Protein AF-A0A954IRG8-F1 (afdb_monomer)

Structure (mmCIF, N/CA/C/O backbone):
data_AF-A0A954IRG8-F1
#
_entry.id   AF-A0A954IRG8-F1
#
loop_
_atom_site.group_PDB
_atom_site.id
_atom_site.type_symbol
_atom_site.label_atom_id
_atom_site.label_alt_id
_atom_site.label_comp_id
_atom_site.label_asym_id
_atom_site.label_entity_id
_atom_site.label_seq_id
_atom_site.pdbx_PDB_ins_code
_atom_site.Cartn_x
_atom_site.Cartn_y
_atom_site.Cartn_z
_atom_site.occupancy
_atom_site.B_iso_or_equiv
_atom_site.auth_seq_id
_atom_site.auth_comp_id
_atom_site.auth_asym_id
_atom_site.auth_atom_id
_atom_site.pdbx_PDB_model_num
ATOM 1 N N . MET A 1 1 ? -1.506 10.015 5.553 1.00 70.19 1 MET A N 1
ATOM 2 C CA . MET A 1 1 ? -0.050 9.981 5.775 1.00 70.19 1 MET A CA 1
ATOM 3 C C . MET A 1 1 ? 0.440 8.545 5.658 1.00 70.19 1 MET A C 1
ATOM 5 O O . MET A 1 1 ? 0.399 7.810 6.640 1.00 70.19 1 MET A O 1
ATOM 9 N N . ALA A 1 2 ? 0.964 8.155 4.494 1.00 74.31 2 ALA A N 1
ATOM 10 C CA . ALA A 1 2 ? 1.620 6.862 4.354 1.00 74.31 2 ALA A CA 1
ATOM 11 C C . ALA A 1 2 ? 2.938 6.993 3.581 1.00 74.31 2 ALA A C 1
ATOM 13 O O . ALA A 1 2 ? 3.019 7.549 2.498 1.00 74.31 2 ALA A O 1
ATOM 14 N N . LEU A 1 3 ? 3.999 6.535 4.219 1.00 82.94 3 LEU A N 1
ATOM 15 C CA . LEU A 1 3 ? 5.295 6.096 3.720 1.00 82.94 3 LEU A CA 1
ATOM 16 C C . LEU A 1 3 ? 5.882 5.491 4.987 1.00 82.94 3 LEU A C 1
ATOM 18 O O . LEU A 1 3 ? 6.285 6.216 5.891 1.00 82.94 3 LEU A O 1
ATOM 22 N N . ILE A 1 4 ? 5.831 4.174 5.108 1.00 84.00 4 ILE A N 1
ATOM 23 C CA . ILE A 1 4 ? 6.190 3.523 6.371 1.00 84.00 4 ILE A CA 1
ATOM 24 C C . ILE A 1 4 ? 7.669 3.151 6.406 1.00 84.00 4 ILE A C 1
ATOM 26 O O . ILE A 1 4 ? 8.241 2.974 7.476 1.00 84.00 4 ILE A O 1
ATOM 30 N N . TRP A 1 5 ? 8.303 3.045 5.237 1.00 95.00 5 TRP A N 1
ATOM 31 C CA . TRP A 1 5 ? 9.679 2.593 5.128 1.00 95.00 5 TRP A CA 1
ATOM 32 C C . TRP A 1 5 ? 10.384 3.174 3.901 1.00 95.00 5 TRP A C 1
ATOM 34 O O . TRP A 1 5 ? 9.792 3.283 2.822 1.00 95.00 5 TRP A O 1
ATOM 44 N N . ALA A 1 6 ? 11.665 3.505 4.070 1.00 87.62 6 ALA A N 1
ATOM 45 C CA . ALA A 1 6 ? 12.550 4.006 3.028 1.00 87.62 6 ALA A CA 1
ATOM 46 C C . ALA A 1 6 ? 13.964 3.420 3.184 1.00 87.62 6 ALA A C 1
ATOM 48 O O . ALA A 1 6 ? 14.568 3.488 4.256 1.00 87.62 6 ALA A O 1
ATOM 49 N N . GLU A 1 7 ? 14.522 2.887 2.099 1.00 89.06 7 GLU A N 1
ATOM 50 C CA . GLU A 1 7 ? 15.910 2.434 2.033 1.00 89.06 7 GLU A CA 1
ATOM 51 C C . GLU A 1 7 ? 16.860 3.602 2.328 1.00 89.06 7 GLU A C 1
ATOM 53 O O . GLU A 1 7 ? 16.590 4.745 1.965 1.00 89.06 7 GLU A O 1
ATOM 58 N N . SER A 1 8 ? 17.987 3.323 2.992 1.00 88.00 8 SER A N 1
ATOM 59 C CA . SER A 1 8 ? 18.991 4.309 3.441 1.00 88.00 8 SER A CA 1
ATOM 60 C C . SER A 1 8 ? 18.550 5.251 4.574 1.00 88.00 8 SER A C 1
ATOM 62 O O . SER A 1 8 ? 19.382 6.006 5.094 1.00 88.00 8 SER A O 1
ATOM 64 N N . PHE A 1 9 ? 17.296 5.151 5.023 1.00 90.31 9 PHE A N 1
ATOM 65 C CA . PHE A 1 9 ? 16.739 5.835 6.192 1.00 90.31 9 PHE A CA 1
ATOM 66 C C . PHE A 1 9 ? 16.640 4.839 7.354 1.00 90.31 9 PHE A C 1
ATOM 68 O O . PHE A 1 9 ? 15.606 4.222 7.587 1.00 90.31 9 PHE A O 1
ATOM 75 N N . LYS A 1 10 ? 17.767 4.643 8.048 1.00 85.62 10 LYS A N 1
ATOM 76 C CA . LYS A 1 10 ? 17.915 3.747 9.208 1.00 85.62 10 LYS A CA 1
ATOM 77 C C . LYS A 1 10 ? 18.251 4.544 10.465 1.00 85.62 10 LYS A C 1
ATOM 79 O O . LYS A 1 10 ? 18.582 5.727 10.367 1.00 85.62 10 LYS A O 1
ATOM 84 N N . ASP A 1 11 ? 18.201 3.875 11.613 1.00 85.75 11 ASP A N 1
ATOM 85 C CA . ASP A 1 11 ? 18.541 4.441 12.920 1.00 85.75 11 ASP A CA 1
ATOM 86 C C . ASP A 1 11 ? 17.721 5.711 13.219 1.00 85.75 11 ASP A C 1
ATOM 88 O O . ASP A 1 11 ? 16.495 5.690 13.141 1.00 85.75 11 ASP A O 1
ATOM 92 N N . ASP A 1 12 ? 18.382 6.834 13.504 1.00 82.38 12 ASP A N 1
ATOM 93 C CA . ASP A 1 12 ? 17.766 8.136 13.787 1.00 82.38 12 ASP A CA 1
ATOM 94 C C . ASP A 1 12 ? 17.043 8.765 12.586 1.00 82.38 12 ASP A C 1
ATOM 96 O O . ASP A 1 12 ? 16.342 9.764 12.733 1.00 82.38 12 ASP A O 1
ATOM 100 N N . ARG A 1 13 ? 17.212 8.195 11.389 1.00 87.25 13 ARG A N 1
ATOM 101 C CA . ARG A 1 13 ? 16.525 8.619 10.165 1.00 87.25 13 ARG A CA 1
ATOM 102 C C . ARG A 1 13 ? 15.393 7.680 9.769 1.00 87.25 13 ARG A C 1
ATOM 104 O O . ARG A 1 13 ? 14.739 7.957 8.768 1.00 87.25 13 ARG A O 1
ATOM 111 N N . ALA A 1 14 ? 15.174 6.584 10.498 1.00 92.06 14 ALA A N 1
ATOM 112 C CA . ALA A 1 14 ? 14.094 5.653 10.201 1.00 92.06 14 ALA A CA 1
ATOM 113 C C . ALA A 1 14 ? 12.737 6.364 10.244 1.00 92.06 14 ALA A C 1
ATOM 115 O O . ALA A 1 14 ? 12.439 7.096 11.182 1.00 92.06 14 ALA A O 1
ATOM 116 N N . ILE A 1 15 ? 11.906 6.155 9.221 1.00 94.31 15 ILE A N 1
ATOM 117 C CA . ILE A 1 15 ? 10.638 6.886 9.076 1.00 94.31 15 ILE A CA 1
ATOM 118 C C . ILE A 1 15 ? 9.536 6.282 9.961 1.00 94.31 15 ILE A C 1
ATOM 120 O O . ILE A 1 15 ? 8.737 7.027 10.532 1.00 94.31 15 ILE A O 1
ATOM 124 N N . ALA A 1 16 ? 9.513 4.955 10.139 1.00 93.69 16 ALA A N 1
ATOM 125 C CA . ALA A 1 16 ? 8.460 4.271 10.895 1.00 93.69 16 ALA A CA 1
ATOM 126 C C . ALA A 1 16 ? 8.310 4.753 12.354 1.00 93.69 16 ALA A C 1
ATOM 128 O O . ALA A 1 16 ? 7.173 4.972 12.773 1.00 93.69 16 ALA A O 1
ATOM 129 N N . PRO A 1 17 ? 9.388 4.996 13.133 1.00 94.12 17 PRO A N 1
ATOM 130 C CA . PRO A 1 17 ? 9.260 5.566 14.476 1.00 94.12 17 PRO A CA 1
ATOM 131 C C . PRO A 1 17 ? 8.586 6.945 14.509 1.00 94.12 17 PRO A C 1
ATOM 133 O O . PRO A 1 17 ? 7.786 7.223 15.401 1.00 94.12 17 PRO A O 1
ATOM 136 N N . HIS A 1 18 ? 8.875 7.812 13.533 1.00 94.62 18 HIS A N 1
ATOM 137 C CA . HIS A 1 18 ? 8.250 9.137 13.452 1.00 94.62 18 HIS A CA 1
ATOM 138 C C . HIS A 1 18 ? 6.783 9.032 13.045 1.00 94.62 18 HIS A C 1
ATOM 140 O O . HIS A 1 18 ? 5.934 9.714 13.613 1.00 94.62 18 HIS A O 1
ATOM 146 N N . TRP A 1 19 ? 6.476 8.130 12.113 1.00 94.19 19 TRP A N 1
ATOM 147 C CA . TRP A 1 19 ? 5.103 7.812 11.743 1.00 94.19 19 TRP A CA 1
ATOM 148 C C . TRP A 1 19 ? 4.290 7.313 12.951 1.00 94.19 19 TRP A C 1
ATOM 150 O O . TRP A 1 19 ? 3.201 7.821 13.213 1.00 94.19 19 TRP A O 1
ATOM 160 N N . LEU A 1 20 ? 4.852 6.399 13.751 1.00 92.81 20 LEU A N 1
ATOM 161 C CA . LEU A 1 20 ? 4.234 5.914 14.990 1.00 92.81 20 LEU A CA 1
ATOM 162 C C . LEU A 1 20 ? 3.934 7.047 15.969 1.00 92.81 20 LEU A C 1
ATOM 164 O O . LEU A 1 20 ? 2.810 7.156 16.459 1.00 92.81 20 LEU A O 1
ATOM 168 N N . ARG A 1 21 ? 4.905 7.938 16.196 1.00 94.19 21 ARG A N 1
ATOM 169 C CA . ARG A 1 21 ? 4.720 9.112 17.058 1.00 94.19 21 ARG A CA 1
ATOM 170 C C . ARG A 1 21 ? 3.557 9.984 16.579 1.00 94.19 21 ARG A C 1
ATOM 172 O O . ARG A 1 21 ? 2.791 10.481 17.405 1.00 94.19 21 ARG A O 1
ATOM 179 N N . VAL A 1 22 ? 3.391 10.164 15.267 1.00 94.69 22 VAL A N 1
ATOM 180 C CA . VAL A 1 22 ? 2.260 10.919 14.701 1.00 94.69 22 VAL A CA 1
ATOM 181 C C . VAL A 1 22 ? 0.926 10.257 15.035 1.00 94.69 22 VAL A C 1
ATOM 183 O O . VAL A 1 22 ? -0.012 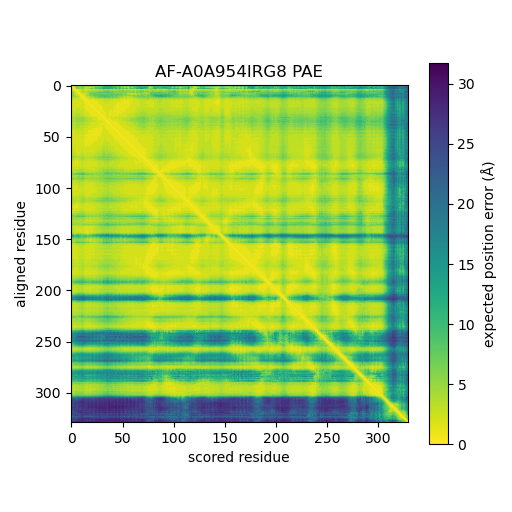10.943 15.446 1.00 94.69 22 VAL A O 1
ATOM 186 N N . VAL A 1 23 ? 0.835 8.933 14.907 1.00 91.94 23 VAL A N 1
ATOM 187 C CA . VAL A 1 23 ? -0.394 8.193 15.225 1.00 91.94 23 VAL A CA 1
ATOM 188 C C . VAL A 1 23 ? -0.716 8.250 16.721 1.00 91.94 23 VAL A C 1
ATOM 190 O O . VAL A 1 23 ? -1.856 8.520 17.103 1.00 91.94 23 VAL A O 1
ATOM 193 N N . GLU A 1 24 ? 0.278 8.045 17.582 1.00 92.81 24 GLU A N 1
ATOM 194 C CA . GLU A 1 24 ? 0.104 8.060 19.039 1.00 92.81 24 GLU A CA 1
ATOM 195 C C . GLU A 1 24 ? -0.334 9.436 19.559 1.00 92.81 24 GLU A C 1
ATOM 197 O O . GLU A 1 24 ? -1.281 9.541 20.346 1.00 92.81 24 GLU A O 1
ATOM 202 N N . THR A 1 25 ? 0.318 10.502 19.088 1.00 95.19 25 THR A N 1
ATOM 203 C CA . THR A 1 25 ? -0.024 11.886 19.457 1.00 95.19 25 THR A CA 1
ATOM 204 C C . THR A 1 25 ? -1.419 12.271 18.970 1.00 95.19 25 THR A C 1
ATOM 206 O O . THR A 1 25 ? -2.186 12.850 19.741 1.00 95.19 25 THR A O 1
ATOM 209 N N . LYS A 1 26 ? -1.812 11.854 17.756 1.00 94.81 26 LYS A N 1
ATOM 210 C CA . LYS A 1 26 ? -3.181 12.034 17.248 1.00 94.81 26 LYS A CA 1
ATOM 211 C C . LYS A 1 26 ? -4.210 11.361 18.151 1.00 94.81 26 LYS A C 1
ATOM 213 O O . LYS A 1 26 ? -5.168 11.998 18.585 1.00 94.81 26 LYS A O 1
ATOM 218 N N . LYS A 1 27 ? -3.988 10.085 18.484 1.00 92.94 27 LYS A N 1
ATOM 219 C CA . LYS A 1 27 ? -4.881 9.312 19.359 1.00 92.94 27 LYS A CA 1
ATOM 220 C C . LYS A 1 27 ? -5.051 9.990 20.719 1.00 92.94 27 LYS A C 1
ATOM 222 O O . LYS A 1 27 ? -6.164 10.071 21.232 1.00 92.94 27 LYS A O 1
ATOM 227 N N . ARG A 1 28 ? -3.963 10.520 21.284 1.00 95.19 28 ARG A N 1
ATOM 228 C CA . ARG A 1 28 ? -3.984 11.280 22.540 1.00 95.19 28 ARG A CA 1
ATOM 229 C C . ARG A 1 28 ? -4.750 12.602 22.405 1.00 95.19 28 ARG A C 1
ATOM 231 O O . ARG A 1 28 ? -5.510 12.946 23.304 1.00 95.19 28 ARG A O 1
ATOM 238 N N . ALA A 1 29 ? -4.599 13.327 21.296 1.00 95.62 29 ALA A N 1
ATOM 239 C CA . ALA A 1 29 ? -5.340 14.566 21.043 1.00 95.62 29 ALA A CA 1
ATOM 240 C C . ALA A 1 29 ? -6.861 14.329 20.922 1.00 95.62 29 ALA A C 1
ATOM 242 O O . ALA A 1 29 ? -7.669 15.156 21.358 1.00 95.62 29 ALA A O 1
ATOM 243 N N . GLU A 1 30 ? -7.260 13.176 20.381 1.00 95.38 30 GLU A N 1
ATOM 244 C CA . GLU A 1 30 ? -8.660 12.775 20.195 1.00 95.38 30 GLU A CA 1
ATOM 245 C C . GLU A 1 30 ? -9.300 12.131 21.446 1.00 95.38 30 GLU A C 1
ATOM 247 O O . GLU A 1 30 ? -10.531 12.032 21.531 1.00 95.38 30 GLU A O 1
ATOM 252 N N . ASP A 1 31 ? -8.502 11.745 22.448 1.00 95.88 31 ASP A N 1
ATOM 253 C CA . ASP A 1 31 ? -8.968 11.067 23.660 1.00 95.88 31 ASP A CA 1
ATOM 254 C C . ASP A 1 31 ? -9.810 11.987 24.560 1.00 95.88 31 ASP A C 1
ATOM 256 O O . ASP A 1 31 ? -9.317 12.830 25.313 1.00 95.88 31 ASP A O 1
ATOM 260 N N . ARG A 1 32 ? -11.130 11.782 24.523 1.00 95.94 32 ARG A N 1
ATOM 261 C CA . ARG A 1 32 ? -12.114 12.550 25.303 1.00 95.94 32 ARG A CA 1
ATOM 262 C C . ARG A 1 32 ? -12.061 12.290 26.810 1.00 95.94 32 ARG A C 1
ATOM 264 O O . ARG A 1 32 ? -12.749 13.000 27.543 1.00 95.94 32 ARG A O 1
ATOM 271 N N . SER A 1 33 ? -11.308 11.290 27.269 1.00 97.19 33 SER A N 1
ATOM 272 C CA . SER A 1 33 ? -11.092 11.044 28.697 1.00 97.19 33 SER A CA 1
ATOM 273 C C . SER A 1 33 ? -10.097 12.031 29.321 1.00 97.19 33 SER A C 1
ATOM 275 O O . SER A 1 33 ? -10.154 12.267 30.529 1.00 97.19 33 SER A O 1
ATOM 277 N N . LEU A 1 34 ? -9.248 12.662 28.503 1.00 96.00 34 LEU A N 1
ATOM 278 C CA . LEU A 1 34 ? -8.285 13.673 28.929 1.00 96.00 34 LEU A CA 1
ATOM 279 C C . LEU A 1 34 ? -8.936 15.046 29.141 1.00 96.00 34 LEU A C 1
ATOM 281 O O . LEU A 1 34 ? -9.938 15.415 28.513 1.00 96.00 34 LEU A O 1
ATOM 285 N N . SER A 1 35 ? -8.327 15.859 30.006 1.00 97.44 35 SER A N 1
ATOM 286 C CA . SER A 1 35 ? -8.752 17.245 30.194 1.00 97.44 35 SER A CA 1
ATOM 287 C C . SER A 1 35 ? -8.570 18.070 28.913 1.00 97.44 35 SER A C 1
ATOM 289 O O . SER A 1 35 ? -7.823 17.724 27.999 1.00 97.44 35 SER A O 1
ATOM 291 N N . HIS A 1 36 ? -9.249 19.217 28.830 1.00 95.94 36 HIS A N 1
ATOM 292 C CA . HIS A 1 36 ? -9.073 20.130 27.697 1.00 95.94 36 HIS A CA 1
ATOM 293 C C . HIS A 1 36 ? -7.621 20.628 27.567 1.00 95.94 36 HIS A C 1
ATOM 295 O O . HIS A 1 36 ? -7.144 20.821 26.453 1.00 95.94 36 HIS A O 1
ATOM 301 N N . ALA A 1 37 ? -6.922 20.842 28.686 1.00 96.81 37 ALA A N 1
ATOM 302 C CA . ALA A 1 37 ? -5.529 21.283 28.667 1.00 96.81 37 ALA A CA 1
ATOM 303 C C . ALA A 1 37 ? -4.602 20.190 28.110 1.00 96.81 37 ALA A C 1
ATOM 305 O O . ALA A 1 37 ? -3.786 20.471 27.240 1.00 96.81 37 ALA A O 1
ATOM 306 N N . GLU A 1 38 ? -4.783 18.941 28.546 1.00 96.62 38 GLU A N 1
ATOM 307 C CA . GLU A 1 38 ? -3.993 17.799 28.065 1.00 96.62 38 GLU A CA 1
ATOM 308 C C . GLU A 1 38 ? -4.232 17.510 26.580 1.00 96.62 38 GLU A C 1
ATOM 310 O O . GLU A 1 38 ? -3.277 17.238 25.858 1.00 96.62 38 GLU A O 1
ATOM 315 N N . ARG A 1 39 ? -5.480 17.621 26.102 1.00 95.75 39 ARG A N 1
ATOM 316 C CA . ARG A 1 39 ? -5.781 17.505 24.665 1.00 95.75 39 ARG A CA 1
ATOM 317 C C . ARG A 1 39 ? -5.169 18.636 23.845 1.00 95.75 39 ARG A C 1
ATOM 319 O O . ARG A 1 39 ? -4.701 18.384 22.744 1.00 95.75 39 ARG A O 1
ATOM 326 N N . GLY A 1 40 ? -5.158 19.859 24.381 1.00 95.75 40 GLY A N 1
ATOM 327 C CA . GLY A 1 40 ? -4.491 20.998 23.744 1.00 95.75 40 GLY A CA 1
ATOM 328 C C . GLY A 1 40 ? -2.992 20.755 23.574 1.00 95.75 40 GLY A C 1
ATOM 329 O O . GLY A 1 40 ? -2.475 20.906 22.477 1.00 95.75 40 GLY A O 1
ATOM 330 N N . GLN A 1 41 ? -2.322 20.277 24.626 1.00 96.69 41 GLN A N 1
ATOM 331 C CA . GLN A 1 41 ? -0.908 19.906 24.554 1.00 96.69 41 GLN A CA 1
ATOM 332 C C . GLN A 1 41 ? -0.660 18.754 23.566 1.00 96.69 41 GLN A C 1
ATOM 334 O O . GLN A 1 41 ? 0.282 18.805 22.786 1.00 96.69 41 GLN A O 1
ATOM 339 N N . ALA A 1 42 ? -1.502 17.718 23.575 1.00 96.06 42 ALA A N 1
ATOM 340 C CA . ALA A 1 42 ? -1.365 16.597 22.647 1.00 96.06 42 ALA A CA 1
ATOM 341 C C . ALA A 1 42 ? -1.567 17.012 21.178 1.00 96.06 42 ALA A C 1
ATOM 343 O O . ALA A 1 42 ? -0.960 16.416 20.294 1.00 96.06 42 ALA A O 1
ATOM 344 N N . LEU A 1 43 ? -2.393 18.032 20.915 1.00 97.31 43 LEU A N 1
ATOM 345 C CA . LEU A 1 43 ? -2.558 18.602 19.579 1.00 97.31 43 LEU A CA 1
ATOM 346 C C . LEU A 1 43 ? -1.285 19.322 19.113 1.00 97.31 43 LEU A C 1
ATOM 348 O O . LEU A 1 43 ? -0.850 19.086 17.993 1.00 97.31 43 LEU A O 1
ATOM 352 N N . GLU A 1 44 ? -0.659 20.129 19.975 1.00 97.56 44 GLU A N 1
ATOM 353 C CA . GLU A 1 44 ? 0.640 20.760 19.679 1.00 97.56 44 GLU A CA 1
ATOM 354 C C . GLU A 1 44 ? 1.723 19.694 19.419 1.00 97.56 44 GLU A C 1
ATOM 356 O O . GLU A 1 44 ? 2.426 19.747 18.413 1.00 97.56 44 GLU A O 1
ATOM 361 N N . GLU A 1 45 ? 1.799 18.659 20.267 1.00 97.62 45 GLU A N 1
ATOM 362 C CA . GLU A 1 45 ? 2.720 17.526 20.082 1.00 97.62 45 GLU A CA 1
ATOM 363 C C . GLU A 1 45 ? 2.473 16.773 18.761 1.00 97.62 45 GLU A C 1
ATOM 365 O O . GLU A 1 45 ? 3.423 16.273 18.151 1.00 97.62 45 GLU A O 1
ATOM 370 N N . HIS A 1 46 ? 1.212 16.668 18.331 1.00 97.25 46 HIS A N 1
ATOM 371 C CA . HIS A 1 46 ? 0.830 16.045 17.066 1.00 97.25 46 HIS A CA 1
ATOM 372 C C . HIS A 1 46 ? 1.263 16.884 15.862 1.00 97.25 46 HIS A C 1
ATOM 374 O O . HIS A 1 46 ? 1.840 16.336 14.926 1.00 97.25 46 HIS A O 1
ATOM 380 N N . GLU A 1 47 ? 1.039 18.199 15.893 1.00 97.56 47 GLU A N 1
ATOM 381 C CA . GLU A 1 47 ? 1.485 19.116 14.836 1.00 97.56 47 GLU A CA 1
ATOM 382 C C . GLU A 1 47 ? 3.013 19.075 14.667 1.00 97.56 47 GLU A C 1
ATOM 384 O O . GLU A 1 47 ? 3.506 18.952 13.542 1.00 97.56 47 GLU A O 1
ATOM 389 N N . ASP A 1 48 ? 3.758 19.075 15.776 1.00 97.94 48 ASP A N 1
ATOM 390 C CA . ASP A 1 48 ? 5.217 18.923 15.766 1.00 97.94 48 ASP A CA 1
ATOM 391 C C . ASP A 1 48 ? 5.645 17.569 15.178 1.00 97.94 48 ASP A C 1
ATOM 393 O O . ASP A 1 48 ? 6.538 17.503 14.328 1.00 97.94 48 ASP A O 1
ATOM 397 N N . ALA A 1 49 ? 4.992 16.475 15.589 1.00 96.88 49 ALA A N 1
ATOM 398 C CA . ALA A 1 49 ? 5.290 15.141 15.076 1.00 96.88 49 ALA A CA 1
ATOM 399 C C . ALA A 1 49 ? 5.035 15.034 13.561 1.00 96.88 49 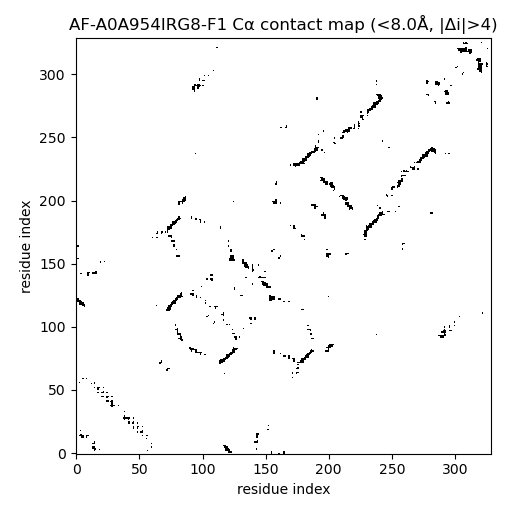ALA A C 1
ATOM 401 O O . ALA A 1 49 ? 5.836 14.423 12.850 1.00 96.88 49 ALA A O 1
ATOM 402 N N . VAL A 1 50 ? 3.950 15.640 13.060 1.00 96.56 50 VAL A N 1
ATOM 403 C CA . VAL A 1 50 ? 3.625 15.683 11.624 1.00 96.56 50 VAL A CA 1
ATOM 404 C C . VAL A 1 50 ? 4.699 16.454 10.864 1.00 96.56 50 VAL A C 1
ATOM 406 O O . VAL A 1 50 ? 5.222 15.949 9.872 1.00 96.56 50 VAL A O 1
ATOM 409 N N . ALA A 1 51 ? 5.095 17.632 11.352 1.00 97.00 51 ALA A N 1
ATOM 410 C CA . ALA A 1 51 ? 6.123 18.446 10.708 1.00 97.00 51 ALA A CA 1
ATOM 411 C C . ALA A 1 51 ? 7.483 17.726 10.634 1.00 97.00 51 ALA A C 1
ATOM 413 O O . ALA A 1 51 ? 8.170 17.784 9.611 1.00 97.00 51 ALA A O 1
ATOM 414 N N . GLU A 1 52 ? 7.875 17.021 11.700 1.00 96.38 52 GLU A N 1
ATOM 415 C CA . GLU A 1 52 ? 9.087 16.197 11.711 1.00 96.38 52 GLU A CA 1
ATOM 416 C C . GLU A 1 52 ? 9.013 15.040 10.705 1.00 96.38 52 GLU A C 1
ATOM 418 O O . GLU A 1 52 ? 9.967 14.812 9.951 1.00 96.38 52 GLU A O 1
ATOM 423 N N . TYR A 1 53 ? 7.888 14.320 10.682 1.00 95.75 53 TYR A N 1
ATOM 424 C CA . TYR A 1 53 ? 7.659 13.226 9.744 1.00 95.75 53 TYR A CA 1
ATOM 425 C C . TYR A 1 53 ? 7.717 13.723 8.294 1.00 95.75 53 TYR A C 1
ATOM 427 O O . TYR A 1 53 ? 8.479 13.181 7.492 1.00 95.75 53 TYR A O 1
ATOM 435 N N . ASP A 1 54 ? 6.998 14.795 7.960 1.00 95.38 54 ASP A N 1
ATOM 436 C CA . ASP A 1 54 ? 6.958 15.351 6.605 1.00 95.38 54 ASP A CA 1
ATOM 437 C C . ASP A 1 54 ? 8.341 15.829 6.143 1.00 95.38 54 ASP A C 1
ATOM 439 O O . ASP A 1 54 ? 8.718 15.659 4.977 1.00 95.38 54 ASP A O 1
ATOM 443 N N . ALA A 1 55 ? 9.148 16.374 7.059 1.00 95.56 55 ALA A N 1
ATOM 444 C CA . ALA A 1 55 ? 10.528 16.745 6.772 1.00 95.56 55 ALA A CA 1
ATOM 445 C C . ALA A 1 55 ? 11.409 15.523 6.452 1.00 95.56 55 ALA A C 1
ATOM 447 O O . ALA A 1 55 ? 12.284 15.608 5.584 1.00 95.56 55 ALA A O 1
ATOM 448 N N . LEU A 1 56 ? 11.203 14.385 7.124 1.00 95.44 56 LEU A N 1
ATOM 449 C CA . LEU A 1 56 ? 11.908 13.133 6.824 1.00 95.44 56 LEU A CA 1
ATOM 450 C C . LEU A 1 56 ? 11.451 12.514 5.505 1.00 95.44 56 LEU A C 1
ATOM 452 O O . LEU A 1 56 ? 12.302 12.136 4.698 1.00 95.44 56 LEU A O 1
ATOM 456 N N . VAL A 1 57 ? 10.142 12.476 5.247 1.00 94.50 57 VAL A N 1
ATOM 457 C CA . VAL A 1 57 ? 9.588 12.014 3.966 1.00 94.50 57 VAL A CA 1
ATOM 458 C C . VAL A 1 57 ? 10.148 12.849 2.819 1.00 94.50 57 VAL A C 1
ATOM 460 O O . VAL A 1 57 ? 10.652 12.291 1.849 1.00 94.50 57 VAL A O 1
ATOM 463 N N . SER A 1 58 ? 10.172 14.175 2.962 1.00 94.50 58 SER A N 1
ATOM 464 C CA . SER A 1 58 ? 10.739 15.078 1.952 1.00 94.50 58 SER A CA 1
ATOM 465 C C . SER A 1 58 ? 12.218 14.784 1.675 1.00 94.50 58 SER A C 1
ATOM 467 O O . SER A 1 58 ? 12.643 14.760 0.521 1.00 94.50 58 SER A O 1
ATOM 469 N N . LYS A 1 59 ? 13.017 14.499 2.715 1.00 95.62 59 LYS A N 1
ATOM 470 C CA . LYS A 1 59 ? 14.422 14.086 2.547 1.00 95.62 59 LYS A CA 1
ATOM 471 C C . LYS A 1 59 ? 14.541 12.751 1.810 1.00 95.62 59 LYS A C 1
ATOM 473 O O . LYS A 1 59 ? 15.452 12.605 0.995 1.00 95.62 59 LYS A O 1
ATOM 478 N N . ALA A 1 60 ? 13.661 11.790 2.093 1.00 94.81 60 ALA A N 1
ATOM 479 C CA . ALA A 1 60 ? 13.643 10.500 1.409 1.00 94.81 60 ALA A CA 1
ATOM 480 C C . ALA A 1 60 ? 13.268 10.648 -0.066 1.00 94.81 60 ALA A C 1
ATOM 482 O O . ALA A 1 60 ? 13.947 10.092 -0.924 1.00 94.81 60 ALA A O 1
ATOM 483 N N . GLU A 1 61 ? 12.267 11.471 -0.378 1.00 94.44 61 GLU A N 1
ATOM 484 C CA . GLU A 1 61 ? 11.911 11.797 -1.760 1.00 94.44 61 GLU A CA 1
ATOM 485 C C . GLU A 1 61 ? 13.089 12.409 -2.523 1.00 94.44 61 GLU A C 1
ATOM 487 O O . GLU A 1 61 ? 13.427 11.926 -3.601 1.00 94.44 61 GLU A O 1
ATOM 492 N N . SER A 1 62 ? 13.769 13.406 -1.944 1.00 95.50 62 SER A N 1
ATOM 493 C CA . SER A 1 62 ? 14.963 13.990 -2.565 1.00 95.50 62 SER A CA 1
ATOM 494 C C . SER A 1 62 ? 16.098 12.976 -2.735 1.00 95.50 62 SER A C 1
ATOM 496 O O . SER A 1 62 ? 16.833 13.039 -3.716 1.00 95.50 62 SER A O 1
ATOM 498 N N . TYR A 1 63 ? 16.268 12.034 -1.802 1.00 95.44 63 TYR A N 1
ATOM 499 C CA . TYR A 1 63 ? 17.243 10.953 -1.957 1.00 95.44 63 TYR A CA 1
ATOM 500 C C . TYR A 1 63 ? 16.908 10.066 -3.165 1.00 95.44 63 TYR A C 1
ATOM 502 O O . TYR A 1 63 ? 17.784 9.831 -3.994 1.00 95.44 63 TYR A O 1
ATOM 510 N N . PHE A 1 64 ? 15.654 9.634 -3.316 1.00 95.31 64 PHE A N 1
ATOM 511 C CA . PHE A 1 64 ? 15.246 8.794 -4.447 1.00 95.31 64 PHE A CA 1
ATOM 512 C C . PHE A 1 64 ? 15.339 9.519 -5.791 1.00 95.31 64 PHE A C 1
ATOM 514 O O . PHE A 1 64 ? 15.764 8.923 -6.775 1.00 95.31 64 PHE A O 1
ATOM 521 N N . GLU A 1 65 ? 15.000 10.807 -5.834 1.00 96.12 65 GLU A N 1
ATOM 522 C CA . GLU A 1 65 ? 15.191 11.633 -7.029 1.00 96.12 65 GLU A CA 1
ATOM 523 C C . GLU A 1 65 ? 16.680 11.746 -7.403 1.00 96.12 65 GLU A C 1
ATOM 525 O O . GLU A 1 65 ? 17.042 11.661 -8.575 1.00 96.12 65 GLU A O 1
ATOM 530 N N . ASN A 1 66 ? 17.573 11.873 -6.416 1.00 96.75 66 ASN A N 1
ATOM 531 C CA . ASN A 1 66 ? 19.016 11.887 -6.659 1.00 96.75 66 ASN A CA 1
ATOM 532 C C . ASN A 1 66 ? 19.542 10.536 -7.167 1.00 96.75 66 ASN A C 1
ATOM 534 O O . ASN A 1 66 ? 20.349 10.524 -8.094 1.00 96.75 66 ASN A O 1
ATOM 538 N N . GLU A 1 67 ? 19.081 9.416 -6.602 1.00 96.25 67 GLU A N 1
ATOM 539 C CA . GLU A 1 67 ? 19.424 8.069 -7.089 1.00 96.25 67 GLU A CA 1
ATOM 540 C C . GLU A 1 67 ? 18.954 7.871 -8.537 1.00 96.25 67 GLU A C 1
ATOM 542 O O . GLU A 1 67 ? 19.725 7.420 -9.384 1.00 96.25 67 GLU A O 1
ATOM 547 N N . ALA A 1 68 ? 17.730 8.303 -8.851 1.00 94.88 68 ALA A N 1
ATOM 548 C CA . ALA A 1 68 ? 17.202 8.298 -10.209 1.00 94.88 68 ALA A CA 1
ATOM 549 C C . ALA A 1 68 ? 18.070 9.134 -11.166 1.00 94.88 68 ALA A C 1
ATOM 551 O O . ALA A 1 68 ? 18.467 8.654 -12.225 1.00 94.88 68 ALA A O 1
ATOM 552 N N . ASN A 1 69 ? 18.441 10.357 -10.780 1.00 96.31 69 ASN A N 1
ATOM 553 C CA . ASN A 1 69 ? 19.320 11.219 -11.578 1.00 96.31 69 ASN A CA 1
ATOM 554 C C . ASN A 1 69 ? 20.734 10.639 -11.763 1.00 96.31 69 ASN A C 1
ATOM 556 O O . ASN A 1 69 ? 21.412 10.968 -12.737 1.00 96.31 69 ASN A O 1
ATOM 560 N N . ALA A 1 70 ? 21.179 9.779 -10.846 1.00 96.94 70 ALA A N 1
ATOM 561 C CA . ALA A 1 70 ? 22.435 9.043 -10.950 1.00 96.94 70 ALA A CA 1
ATOM 562 C C . ALA A 1 70 ? 22.333 7.773 -11.821 1.00 96.94 70 ALA A C 1
ATOM 564 O O . ALA A 1 70 ? 23.351 7.117 -12.037 1.00 96.94 70 ALA A O 1
ATOM 565 N N . GLY A 1 71 ? 21.145 7.440 -12.340 1.00 96.62 71 GLY A N 1
ATOM 566 C CA . GLY A 1 71 ? 20.906 6.235 -13.136 1.00 96.62 71 GLY A CA 1
ATOM 567 C C . GLY A 1 71 ? 20.802 4.959 -12.300 1.00 96.62 71 GLY A C 1
ATOM 568 O O . GLY A 1 71 ? 21.090 3.881 -12.812 1.00 96.62 71 GLY A O 1
ATOM 569 N N . ASN A 1 72 ? 20.419 5.074 -11.024 1.00 96.06 72 ASN A N 1
ATOM 570 C CA . ASN A 1 72 ? 20.233 3.945 -10.114 1.00 96.06 72 ASN A CA 1
ATOM 571 C C . ASN A 1 72 ? 18.729 3.668 -9.937 1.00 96.06 72 ASN A C 1
ATOM 573 O O . ASN A 1 72 ? 18.111 4.258 -9.043 1.00 96.06 72 ASN A O 1
ATOM 577 N N . PRO A 1 73 ? 18.108 2.807 -10.767 1.00 95.94 73 PRO A N 1
ATOM 578 C CA . PRO A 1 73 ? 16.699 2.482 -10.613 1.00 95.94 73 PRO A CA 1
ATOM 579 C C . PRO A 1 73 ? 16.426 1.717 -9.315 1.00 95.94 73 PRO A C 1
ATOM 581 O O . PRO A 1 73 ? 17.285 1.042 -8.747 1.00 95.94 73 PRO A O 1
ATOM 584 N N . LYS A 1 74 ? 15.189 1.830 -8.842 1.00 96.56 74 LYS A N 1
ATOM 585 C CA . LYS A 1 74 ? 14.718 1.343 -7.548 1.00 96.56 74 LYS A CA 1
ATOM 586 C C . LYS A 1 74 ? 13.338 0.701 -7.654 1.00 96.56 74 LYS A C 1
ATOM 588 O O . LYS A 1 74 ? 12.584 0.964 -8.590 1.00 96.56 74 LYS A O 1
ATOM 593 N N . THR A 1 75 ? 12.987 -0.104 -6.657 1.00 97.31 75 THR A N 1
ATOM 594 C CA . THR A 1 75 ? 11.641 -0.671 -6.504 1.00 97.31 75 THR A CA 1
ATOM 595 C C . THR A 1 75 ? 10.850 0.079 -5.434 1.00 97.31 75 THR A C 1
ATOM 597 O O . THR A 1 75 ? 11.349 0.335 -4.339 1.00 97.31 75 THR A O 1
ATOM 600 N N . HIS A 1 76 ? 9.596 0.411 -5.730 1.00 98.06 76 HIS A N 1
ATOM 601 C CA . HIS A 1 76 ? 8.691 1.127 -4.835 1.00 98.06 76 HIS A CA 1
ATOM 602 C C . HIS A 1 76 ? 7.359 0.391 -4.721 1.00 98.06 76 HIS A C 1
ATOM 604 O O . HIS A 1 76 ? 6.740 0.077 -5.740 1.00 98.06 76 HIS A O 1
ATOM 610 N N . ALA A 1 77 ? 6.879 0.172 -3.498 1.00 98.31 77 ALA A N 1
ATOM 611 C CA . ALA A 1 77 ? 5.633 -0.546 -3.250 1.00 98.31 77 ALA A CA 1
ATOM 612 C C . ALA A 1 77 ? 4.557 0.325 -2.599 1.00 98.31 77 ALA A C 1
ATOM 614 O O . ALA A 1 77 ? 4.856 1.129 -1.714 1.00 98.31 77 ALA A O 1
ATOM 615 N N . LEU A 1 78 ? 3.313 0.111 -3.016 1.00 98.56 78 LEU A N 1
ATOM 616 C CA . LEU A 1 78 ? 2.101 0.512 -2.314 1.00 98.56 78 LEU A CA 1
ATOM 617 C C . LEU A 1 78 ? 1.316 -0.753 -1.969 1.00 98.56 78 LEU A C 1
ATOM 619 O O . LEU A 1 78 ? 0.982 -1.534 -2.858 1.00 98.56 78 LEU A O 1
ATOM 623 N N . ILE A 1 79 ? 1.053 -0.956 -0.683 1.00 98.38 79 ILE A N 1
ATOM 624 C CA . ILE A 1 79 ? 0.438 -2.165 -0.136 1.00 98.38 79 ILE A CA 1
ATOM 625 C C . ILE A 1 79 ? -0.797 -1.748 0.659 1.00 98.38 79 ILE A C 1
ATOM 627 O O . ILE A 1 79 ? -0.711 -0.897 1.544 1.00 98.38 79 ILE A O 1
ATOM 631 N N . ILE A 1 80 ? -1.946 -2.328 0.325 1.00 98.50 80 ILE A N 1
ATOM 632 C CA . ILE A 1 80 ? -3.239 -1.959 0.902 1.00 98.50 80 ILE A CA 1
ATOM 633 C C . ILE A 1 80 ? -3.960 -3.223 1.372 1.00 98.50 80 ILE A C 1
ATOM 635 O O . ILE A 1 80 ? -4.214 -4.124 0.571 1.00 98.50 80 ILE A O 1
ATOM 639 N N . GLY A 1 81 ? -4.313 -3.276 2.657 1.00 97.38 81 GLY A N 1
ATOM 640 C CA . GLY A 1 81 ? -5.140 -4.332 3.246 1.00 97.38 81 GLY A CA 1
ATOM 641 C C . GLY A 1 81 ? -6.433 -3.776 3.828 1.00 97.38 81 GLY A C 1
ATOM 642 O O . GLY A 1 81 ? -6.402 -3.020 4.795 1.00 97.38 81 GLY A O 1
ATOM 643 N N . VAL A 1 82 ? -7.585 -4.155 3.279 1.00 97.31 82 VAL A N 1
ATOM 644 C CA . VAL A 1 82 ? -8.891 -3.679 3.758 1.00 97.31 82 VAL A CA 1
ATOM 645 C C . VAL A 1 82 ? -9.678 -4.842 4.353 1.00 97.31 82 VAL A C 1
ATOM 647 O O . VAL A 1 82 ? -10.249 -5.661 3.626 1.00 97.31 82 VAL A O 1
ATOM 650 N N . GLY A 1 83 ? -9.702 -4.923 5.683 1.00 94.50 83 GLY A N 1
ATOM 651 C CA . GLY A 1 83 ? -10.459 -5.931 6.424 1.00 94.50 83 GLY A CA 1
ATOM 652 C C . GLY A 1 83 ? -11.653 -5.387 7.196 1.00 94.50 83 GLY A C 1
ATOM 653 O O . GLY A 1 83 ? -12.677 -6.061 7.269 1.00 94.50 83 GLY A O 1
ATOM 654 N N . ARG A 1 84 ? -11.562 -4.164 7.722 1.00 95.62 84 ARG A N 1
ATOM 655 C CA . ARG A 1 84 ? -12.682 -3.423 8.304 1.00 95.62 84 ARG A CA 1
ATOM 656 C C . ARG A 1 84 ? -13.356 -2.576 7.235 1.00 95.62 84 ARG A C 1
ATOM 658 O O . ARG A 1 84 ? -12.679 -1.886 6.476 1.00 95.62 84 ARG A O 1
ATOM 665 N N . TYR A 1 85 ? -14.686 -2.595 7.230 1.00 94.75 85 TYR A N 1
ATOM 666 C CA . TYR A 1 85 ? -15.499 -1.772 6.344 1.00 94.75 85 TYR A CA 1
ATOM 667 C C . TYR A 1 85 ? -16.582 -1.037 7.117 1.00 94.75 85 TYR A C 1
ATOM 669 O O . TYR A 1 85 ? -17.113 -1.509 8.121 1.00 94.75 85 TYR A O 1
ATOM 677 N N . GLN A 1 86 ? -16.946 0.122 6.596 1.00 92.75 86 GLN A N 1
ATOM 678 C CA . GLN A 1 86 ? -18.099 0.884 7.035 1.00 92.75 86 GLN A CA 1
ATOM 679 C C . GLN A 1 86 ? -19.354 0.430 6.269 1.00 92.75 86 GLN A C 1
ATOM 681 O O . GLN A 1 86 ? -19.318 -0.448 5.405 1.00 92.75 86 GLN A O 1
ATOM 686 N N . ASN A 1 87 ? -20.498 1.042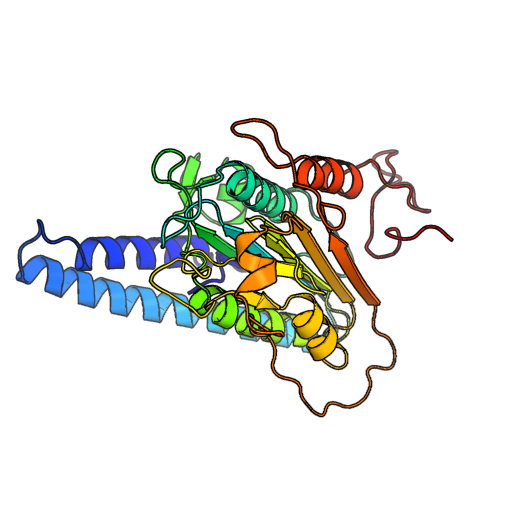 6.585 1.00 87.38 87 ASN A N 1
ATOM 687 C CA . ASN A 1 87 ? -21.730 0.942 5.788 1.00 87.38 87 ASN A CA 1
ATOM 688 C C . ASN A 1 87 ? -22.273 -0.489 5.589 1.00 87.38 87 ASN A C 1
ATOM 690 O O . ASN A 1 87 ? -22.903 -0.785 4.579 1.00 87.38 87 ASN A O 1
ATOM 694 N N . GLY A 1 88 ? -22.054 -1.379 6.563 1.00 83.50 88 GLY A N 1
ATOM 695 C CA . GLY A 1 88 ? -22.657 -2.718 6.585 1.00 83.50 88 GLY A CA 1
ATOM 696 C C . GLY A 1 88 ? -22.013 -3.741 5.645 1.00 83.50 88 GLY A C 1
ATOM 697 O O . GLY A 1 88 ? -22.544 -4.842 5.498 1.00 83.50 88 GLY A O 1
ATOM 698 N N . ILE A 1 89 ? -20.876 -3.412 5.029 1.00 89.94 89 ILE A N 1
ATOM 699 C CA . ILE A 1 89 ? -20.060 -4.379 4.291 1.00 89.94 89 ILE A CA 1
ATOM 700 C C . ILE A 1 89 ? -19.381 -5.304 5.310 1.00 89.94 89 ILE A C 1
ATOM 702 O O . ILE A 1 89 ? -18.870 -4.855 6.335 1.00 89.94 89 ILE A O 1
ATOM 706 N N . LYS A 1 90 ? -19.417 -6.615 5.055 1.00 90.25 90 LYS A N 1
ATOM 707 C CA . LYS A 1 90 ? -18.895 -7.622 5.984 1.00 90.25 90 LYS A CA 1
ATOM 708 C C . LYS A 1 90 ? -17.375 -7.505 6.115 1.00 90.25 90 LYS A C 1
ATOM 710 O O . LYS A 1 90 ? -16.678 -7.464 5.107 1.00 90.25 90 LYS A O 1
ATOM 715 N N . GLU A 1 91 ? -16.868 -7.553 7.339 1.00 91.69 91 GLU A N 1
ATOM 716 C CA . GLU A 1 91 ? -15.429 -7.581 7.605 1.00 91.69 91 GLU A CA 1
ATOM 717 C C . GLU A 1 91 ? -14.756 -8.872 7.110 1.00 91.69 91 GLU A C 1
ATOM 719 O O . GLU A 1 91 ? -15.383 -9.935 7.012 1.00 91.69 91 GLU A O 1
ATOM 724 N N . VAL A 1 92 ? -13.466 -8.773 6.787 1.00 88.62 92 VAL A N 1
ATOM 725 C CA . VAL A 1 92 ? -12.641 -9.876 6.282 1.00 88.62 92 VAL A CA 1
ATOM 726 C C . VAL A 1 92 ? -11.204 -9.760 6.800 1.00 88.62 92 VAL A C 1
ATOM 728 O O . VAL A 1 92 ? -10.428 -8.909 6.379 1.00 88.62 92 VAL A O 1
ATOM 731 N N . THR A 1 93 ? -10.820 -10.636 7.726 1.00 90.94 93 THR A N 1
ATOM 732 C CA . THR A 1 93 ? -9.482 -10.610 8.341 1.00 90.94 93 THR A CA 1
ATOM 733 C C . THR A 1 93 ? -8.384 -11.094 7.394 1.00 90.94 93 THR A C 1
ATOM 735 O O . THR A 1 93 ? -7.261 -10.596 7.450 1.00 90.94 93 THR A O 1
ATOM 738 N N . THR A 1 94 ? -8.695 -12.013 6.475 1.00 90.88 94 THR A N 1
ATOM 739 C CA . THR A 1 94 ? -7.714 -12.590 5.537 1.00 90.88 94 THR A CA 1
ATOM 740 C C . THR A 1 94 ? -7.038 -11.528 4.678 1.00 90.88 94 THR A C 1
ATOM 742 O O . THR A 1 94 ? -5.845 -11.618 4.415 1.00 90.88 94 THR A O 1
ATOM 745 N N . SER A 1 95 ? -7.764 -10.475 4.302 1.00 92.94 95 SER A N 1
ATOM 746 C CA . SER A 1 95 ? -7.232 -9.380 3.489 1.00 92.94 95 SER A CA 1
ATOM 747 C C . SER A 1 95 ? -6.095 -8.626 4.177 1.00 92.94 95 SER A C 1
ATOM 749 O O . SER A 1 95 ? -5.094 -8.258 3.562 1.00 92.94 95 SER A O 1
ATOM 751 N N . VAL A 1 96 ? -6.233 -8.440 5.490 1.00 95.06 96 VAL A N 1
ATOM 752 C CA . VAL A 1 96 ? -5.208 -7.821 6.330 1.00 95.06 96 VAL A CA 1
ATOM 753 C C . VAL A 1 96 ? -3.989 -8.729 6.427 1.00 95.06 96 VAL A C 1
ATOM 755 O O . VAL A 1 96 ? -2.867 -8.266 6.239 1.00 95.06 96 VAL A O 1
ATOM 758 N N . HIS A 1 97 ? -4.194 -10.029 6.660 1.00 95.12 97 HIS A N 1
ATOM 759 C CA . HIS A 1 97 ? -3.091 -10.988 6.664 1.00 95.12 97 HIS A CA 1
ATOM 760 C C . HIS A 1 97 ? -2.330 -10.979 5.337 1.00 95.12 97 HIS A C 1
ATOM 762 O O . HIS A 1 97 ? -1.106 -10.943 5.355 1.00 95.12 97 HIS A O 1
ATOM 768 N N . GLY A 1 98 ? -3.030 -10.918 4.200 1.00 95.38 98 GLY A N 1
ATOM 769 C CA . GLY A 1 98 ? -2.384 -10.847 2.892 1.00 95.38 98 GLY A CA 1
ATOM 770 C C . GLY A 1 98 ? -1.486 -9.615 2.732 1.00 95.38 98 GLY A C 1
ATOM 771 O O . GLY A 1 98 ? -0.331 -9.737 2.325 1.00 95.38 98 GLY A O 1
ATOM 772 N N . ALA A 1 99 ? -1.983 -8.432 3.108 1.00 96.56 99 ALA A N 1
ATOM 773 C CA . ALA A 1 99 ? -1.201 -7.194 3.063 1.00 96.56 99 ALA A CA 1
ATOM 774 C C . ALA A 1 99 ? 0.034 -7.239 3.974 1.00 96.56 99 ALA A C 1
ATOM 776 O O . ALA A 1 99 ? 1.127 -6.875 3.533 1.00 96.56 99 ALA A O 1
ATOM 777 N N . ARG A 1 100 ? -0.119 -7.746 5.204 1.00 95.44 100 ARG A N 1
ATOM 778 C CA . ARG A 1 100 ? 0.996 -7.950 6.140 1.00 95.44 100 ARG A CA 1
ATOM 779 C C . ARG A 1 100 ? 2.025 -8.905 5.543 1.00 95.44 100 ARG A C 1
ATOM 781 O O . ARG A 1 100 ? 3.177 -8.521 5.393 1.00 95.44 100 ARG A O 1
ATOM 788 N N . THR A 1 101 ? 1.612 -10.091 5.092 1.00 95.44 101 THR A N 1
ATOM 789 C CA . THR A 1 101 ? 2.499 -11.085 4.466 1.00 95.44 101 THR A CA 1
ATOM 790 C C . THR A 1 101 ? 3.274 -10.509 3.278 1.00 95.44 101 THR A C 1
ATOM 792 O O . THR A 1 101 ? 4.485 -10.711 3.179 1.00 95.44 101 THR A O 1
ATOM 795 N N . PHE A 1 102 ? 2.615 -9.747 2.401 1.00 96.25 102 PHE A N 1
ATOM 796 C CA . PHE A 1 102 ? 3.280 -9.113 1.263 1.00 96.25 102 PHE A CA 1
ATOM 797 C C . PHE A 1 102 ? 4.306 -8.053 1.706 1.00 96.25 102 PHE A C 1
ATOM 799 O O . PHE A 1 102 ? 5.413 -7.990 1.167 1.00 96.25 102 PHE A O 1
ATOM 806 N N . ALA A 1 103 ? 3.977 -7.241 2.717 1.00 95.62 103 ALA A N 1
ATOM 807 C CA . ALA A 1 103 ? 4.897 -6.254 3.283 1.00 95.62 103 ALA A CA 1
ATOM 808 C C . ALA A 1 103 ? 6.110 -6.908 3.966 1.00 95.62 103 ALA A C 1
ATOM 810 O O . ALA A 1 103 ? 7.242 -6.461 3.767 1.00 95.62 103 ALA A O 1
ATOM 811 N N . GLU A 1 104 ? 5.897 -7.988 4.721 1.00 94.38 104 GLU A N 1
ATOM 812 C CA . GLU A 1 104 ? 6.966 -8.776 5.345 1.00 94.38 104 GLU A CA 1
ATOM 813 C C . GLU A 1 104 ? 7.922 -9.337 4.297 1.00 94.38 104 GLU A C 1
ATOM 815 O O . GLU A 1 104 ? 9.141 -9.200 4.437 1.00 94.38 104 GLU A O 1
ATOM 820 N N . TRP A 1 105 ? 7.380 -9.919 3.224 1.00 93.62 105 TRP A N 1
ATOM 821 C CA . TRP A 1 105 ? 8.176 -10.427 2.113 1.00 93.62 105 TRP A CA 1
ATOM 822 C C . TRP A 1 105 ? 9.008 -9.317 1.464 1.00 93.62 105 TRP A C 1
ATOM 824 O O . TRP A 1 105 ? 10.221 -9.478 1.313 1.00 93.62 105 TRP A O 1
ATOM 834 N N . MET A 1 106 ? 8.403 -8.162 1.168 1.00 94.19 106 MET A N 1
ATOM 835 C CA . MET A 1 106 ? 9.129 -7.018 0.608 1.00 94.19 106 MET A CA 1
ATOM 836 C C . MET A 1 106 ? 10.285 -6.573 1.513 1.00 94.19 106 MET A C 1
ATOM 838 O O . MET A 1 106 ? 11.394 -6.349 1.039 1.00 94.19 106 MET A O 1
ATOM 842 N N . LEU A 1 107 ? 10.070 -6.492 2.825 1.00 92.94 107 LEU A N 1
ATOM 843 C CA . LEU A 1 107 ? 11.093 -6.010 3.760 1.00 92.94 107 LEU A CA 1
ATOM 844 C C . LEU A 1 107 ? 12.215 -7.016 4.032 1.00 92.94 107 LEU A C 1
ATOM 846 O O . LEU A 1 107 ? 13.325 -6.609 4.376 1.00 92.94 107 LEU A O 1
ATOM 850 N N . THR A 1 108 ? 11.939 -8.317 3.935 1.00 90.81 108 THR A N 1
ATOM 851 C CA . THR A 1 108 ? 12.857 -9.352 4.446 1.00 90.81 108 THR A CA 1
ATOM 852 C C . THR A 1 108 ? 13.409 -10.291 3.385 1.00 90.81 108 THR A C 1
ATOM 854 O O . THR A 1 108 ? 14.472 -10.874 3.600 1.00 90.81 108 THR A O 1
ATOM 857 N N . LYS A 1 109 ? 12.714 -10.444 2.256 1.00 89.69 109 LYS A N 1
ATOM 858 C CA . LYS A 1 109 ? 13.021 -11.449 1.232 1.00 89.69 109 LYS A CA 1
ATOM 859 C C . LYS A 1 109 ? 13.157 -10.869 -0.171 1.00 89.69 109 LYS A C 1
ATOM 861 O O . LYS A 1 109 ? 13.877 -11.457 -0.974 1.00 89.69 109 LYS A O 1
ATOM 866 N N . PHE A 1 110 ? 12.511 -9.742 -0.480 1.00 88.94 110 PHE A N 1
ATOM 867 C CA . PHE A 1 110 ? 12.651 -9.122 -1.795 1.00 88.94 110 PHE A CA 1
ATOM 868 C C . PHE A 1 110 ? 14.113 -8.775 -2.079 1.00 88.94 110 PHE A C 1
ATOM 870 O O . PHE A 1 110 ? 14.775 -8.062 -1.320 1.00 88.94 110 PHE A O 1
ATOM 877 N N . TYR A 1 111 ? 14.599 -9.246 -3.221 1.00 84.56 111 TYR A N 1
ATOM 878 C CA . TYR A 1 111 ? 15.937 -8.961 -3.698 1.00 84.56 111 TYR A CA 1
ATOM 879 C C . TYR A 1 111 ? 15.916 -8.769 -5.209 1.00 84.56 111 TYR A C 1
ATOM 881 O O . TYR A 1 111 ? 15.580 -9.676 -5.965 1.00 84.56 111 TYR A O 1
ATOM 889 N N . HIS A 1 112 ? 16.327 -7.584 -5.652 1.00 85.06 112 HIS A N 1
ATOM 890 C CA . HIS A 1 112 ? 16.584 -7.313 -7.057 1.00 85.06 112 HIS A CA 1
ATOM 891 C C . HIS A 1 112 ? 17.895 -6.526 -7.167 1.00 85.06 112 HIS A C 1
ATOM 893 O O . HIS A 1 112 ? 17.933 -5.365 -6.755 1.00 85.06 112 HIS A O 1
ATOM 899 N N . PRO A 1 113 ? 18.972 -7.106 -7.730 1.00 82.56 113 PRO A N 1
ATOM 900 C CA . PRO A 1 113 ? 20.304 -6.496 -7.692 1.00 82.56 113 PRO A CA 1
ATOM 901 C C . PRO A 1 113 ? 20.364 -5.147 -8.415 1.00 82.56 113 PRO A C 1
ATOM 903 O O . PRO A 1 113 ? 21.036 -4.232 -7.957 1.00 82.56 113 PRO A O 1
ATOM 906 N N . GLU A 1 114 ? 19.630 -5.009 -9.521 1.00 88.38 114 GLU A N 1
ATOM 907 C CA . GLU A 1 114 ? 19.607 -3.770 -10.313 1.00 88.38 114 GLU A CA 1
ATOM 908 C C . GLU A 1 114 ? 18.538 -2.767 -9.856 1.00 88.38 114 GLU A C 1
ATOM 910 O O . GLU A 1 114 ? 18.580 -1.617 -10.265 1.00 88.38 114 GLU A O 1
ATOM 915 N N . ARG A 1 115 ? 17.562 -3.193 -9.041 1.00 92.50 115 ARG A N 1
ATOM 916 C CA . ARG A 1 115 ? 16.384 -2.397 -8.650 1.00 92.50 115 ARG A CA 1
ATOM 917 C C . ARG A 1 115 ? 16.020 -2.679 -7.193 1.00 92.50 115 ARG A C 1
ATOM 919 O O . ARG A 1 115 ? 14.918 -3.166 -6.924 1.00 92.50 115 ARG A O 1
ATOM 926 N N . PRO A 1 116 ? 16.935 -2.447 -6.240 1.00 93.44 116 PRO A N 1
ATOM 927 C CA . PRO A 1 116 ? 16.681 -2.768 -4.843 1.00 93.44 116 PRO A CA 1
ATOM 928 C C . PRO A 1 116 ? 15.435 -2.039 -4.330 1.00 93.44 116 PRO A C 1
ATOM 930 O O . PRO A 1 116 ? 15.041 -0.990 -4.855 1.00 93.44 116 PRO A O 1
ATOM 933 N N . LEU A 1 117 ? 14.792 -2.616 -3.315 1.00 95.50 117 LEU A N 1
ATOM 934 C CA . LEU A 1 117 ? 13.634 -2.003 -2.679 1.00 95.50 117 LEU A CA 1
ATOM 935 C C . LEU A 1 117 ? 14.040 -0.675 -2.038 1.00 95.50 117 LEU A C 1
ATOM 937 O O . LEU A 1 117 ? 14.911 -0.650 -1.178 1.00 95.50 117 LEU A O 1
ATOM 941 N N . ALA A 1 118 ? 13.369 0.406 -2.431 1.00 96.56 118 ALA A N 1
ATOM 942 C CA . ALA A 1 118 ? 13.630 1.758 -1.960 1.00 96.56 118 ALA A CA 1
ATOM 943 C C . ALA A 1 118 ? 12.545 2.310 -1.043 1.00 96.56 118 ALA A C 1
ATOM 945 O O . ALA A 1 118 ? 12.866 3.052 -0.124 1.00 96.56 118 ALA A O 1
ATOM 946 N N . SER A 1 119 ? 11.266 1.995 -1.256 1.00 97.75 119 SER A N 1
ATOM 947 C CA . SER A 1 119 ? 10.228 2.385 -0.292 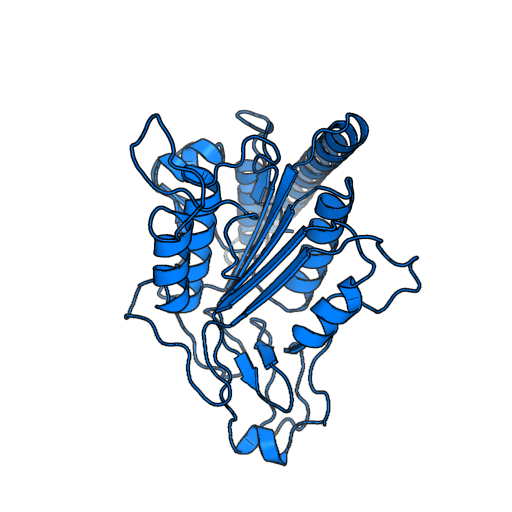1.00 97.75 119 SER A CA 1
ATOM 948 C C . SER A 1 119 ? 9.000 1.492 -0.291 1.00 97.75 119 SER A C 1
ATOM 950 O O . SER A 1 119 ? 8.651 0.890 -1.308 1.00 97.75 119 SER A O 1
ATOM 952 N N . ILE A 1 120 ? 8.328 1.474 0.863 1.00 97.50 120 ILE A N 1
ATOM 953 C CA . ILE A 1 120 ? 7.006 0.882 1.056 1.00 97.50 120 ILE A CA 1
ATOM 954 C C . ILE A 1 120 ? 6.071 1.937 1.631 1.00 97.50 120 ILE A C 1
ATOM 956 O O . ILE A 1 120 ? 6.338 2.562 2.661 1.00 97.50 120 ILE A O 1
ATOM 960 N N . GLU A 1 121 ? 4.939 2.088 0.967 1.00 96.25 121 GLU A N 1
ATOM 961 C CA . GLU A 1 121 ? 3.769 2.793 1.453 1.00 96.25 121 GLU A CA 1
ATOM 962 C C . GLU A 1 121 ? 2.698 1.766 1.825 1.00 96.25 121 GLU A C 1
ATOM 964 O O . GLU A 1 121 ? 2.427 0.855 1.046 1.00 96.25 121 GLU A O 1
ATOM 969 N N . TYR A 1 122 ? 2.145 1.871 3.034 1.00 97.00 122 TYR A N 1
ATOM 970 C CA . TYR A 1 122 ? 1.285 0.842 3.617 1.00 97.00 122 TYR A CA 1
ATOM 971 C C . TYR A 1 122 ? 0.027 1.466 4.202 1.00 97.00 122 TYR A C 1
ATOM 973 O O . TYR A 1 122 ? 0.117 2.407 4.993 1.00 97.00 122 TYR A O 1
ATOM 981 N N . LEU A 1 123 ? -1.123 0.930 3.811 1.00 97.56 123 LEU A N 1
ATOM 982 C CA . LEU A 1 123 ? -2.435 1.271 4.345 1.00 97.56 123 LEU A CA 1
ATOM 983 C C . LEU A 1 123 ? -3.112 -0.008 4.828 1.00 97.56 123 LEU A C 1
ATOM 985 O O . LEU A 1 123 ? -3.085 -1.030 4.140 1.00 97.56 123 LEU A O 1
ATOM 989 N N . GLU A 1 124 ? -3.752 0.054 5.988 1.00 95.75 124 GLU A N 1
ATOM 990 C CA . GLU A 1 124 ? -4.443 -1.094 6.559 1.00 95.75 124 GLU A CA 1
ATOM 991 C C . GLU A 1 124 ? -5.664 -0.662 7.370 1.00 95.75 124 GLU A C 1
ATOM 993 O O . GLU A 1 124 ? -5.572 0.134 8.306 1.00 95.75 124 GLU A O 1
ATOM 998 N N . SER A 1 125 ? -6.809 -1.255 7.043 1.00 95.75 125 SER A N 1
ATOM 999 C CA . SER A 1 125 ? -8.036 -1.170 7.831 1.00 95.75 125 SER A CA 1
ATOM 1000 C C . SER A 1 125 ? -8.280 -2.510 8.504 1.00 95.75 125 SER A C 1
ATOM 1002 O O . SER A 1 125 ? -8.890 -3.397 7.910 1.00 95.75 125 SER A O 1
ATOM 1004 N N . SER A 1 126 ? -7.794 -2.670 9.731 1.00 94.00 126 SER A N 1
ATOM 1005 C CA . SER A 1 126 ? -7.954 -3.912 10.493 1.00 94.00 126 SER A CA 1
ATOM 1006 C C . SER A 1 126 ? -9.275 -3.972 11.260 1.00 94.00 126 SER A C 1
ATOM 1008 O O . SER A 1 126 ? -9.644 -2.975 11.888 1.00 94.00 126 SER A O 1
ATOM 1010 N N . PRO A 1 127 ? -9.983 -5.119 11.241 1.00 91.81 127 PRO A N 1
ATOM 1011 C CA . PRO A 1 127 ? -11.062 -5.400 12.183 1.00 91.81 127 PRO A CA 1
ATOM 1012 C C . PRO A 1 127 ? -10.590 -5.270 13.636 1.00 91.81 127 PRO A C 1
ATOM 1014 O O . PRO A 1 127 ? -9.431 -5.556 13.951 1.00 91.81 127 PRO A O 1
ATOM 1017 N N . ASP A 1 128 ? -11.490 -4.846 14.524 1.00 88.81 128 ASP A N 1
ATOM 1018 C CA . ASP A 1 128 ? -11.153 -4.564 15.927 1.00 88.81 128 ASP A CA 1
ATOM 1019 C C . ASP A 1 128 ? -10.667 -5.813 16.686 1.00 88.81 128 ASP A C 1
ATOM 1021 O O . ASP A 1 128 ? -9.881 -5.701 17.627 1.00 88.81 128 ASP A O 1
ATOM 1025 N N . ASP A 1 129 ? -11.122 -7.003 16.287 1.00 88.19 129 ASP A N 1
ATOM 1026 C CA . ASP A 1 129 ? -10.734 -8.285 16.881 1.00 88.19 129 ASP A CA 1
ATOM 1027 C C . ASP A 1 129 ? -9.346 -8.772 16.433 1.00 88.19 129 ASP A C 1
ATOM 1029 O O . ASP A 1 129 ? -8.672 -9.467 17.196 1.00 88.19 129 ASP A O 1
ATOM 1033 N N . LEU A 1 130 ? -8.900 -8.377 15.237 1.00 90.50 130 LEU A N 1
ATOM 1034 C CA . LEU A 1 130 ? -7.562 -8.668 14.721 1.00 90.50 130 LEU A CA 1
ATOM 1035 C C . LEU A 1 130 ? -6.502 -7.717 15.297 1.00 90.50 130 LEU A C 1
ATOM 1037 O O . LEU A 1 130 ? -5.370 -8.132 15.551 1.00 90.50 130 LEU A O 1
ATOM 1041 N N . GLY A 1 131 ? -6.878 -6.455 15.517 1.00 90.19 131 GLY A N 1
ATOM 1042 C CA . GLY A 1 131 ? -6.013 -5.426 16.087 1.00 90.19 131 GLY A CA 1
ATOM 1043 C C . GLY A 1 131 ? -4.862 -4.979 15.178 1.00 90.19 131 GLY A C 1
ATOM 1044 O O . GLY A 1 131 ? -4.756 -5.352 14.006 1.00 90.19 131 GLY A O 1
ATOM 1045 N N . ASP A 1 132 ? -3.995 -4.142 15.744 1.00 91.50 132 ASP A N 1
ATOM 1046 C CA . ASP A 1 132 ? -2.825 -3.571 15.072 1.00 91.50 132 ASP A CA 1
ATOM 1047 C C . ASP A 1 132 ? -1.788 -4.649 14.685 1.00 91.50 132 ASP A C 1
ATOM 1049 O O . ASP A 1 132 ? -1.711 -5.725 15.288 1.00 91.50 132 ASP A O 1
ATOM 1053 N N . TRP A 1 133 ? -0.950 -4.362 13.687 1.00 92.31 133 TRP A N 1
ATOM 1054 C CA . TRP A 1 133 ? 0.044 -5.314 13.199 1.00 92.31 133 TRP A CA 1
ATOM 1055 C C . TRP A 1 133 ? 1.203 -5.459 14.186 1.00 92.31 133 TRP A C 1
ATOM 1057 O O . TRP A 1 133 ? 1.926 -4.507 14.475 1.00 92.31 133 TRP A O 1
ATOM 1067 N N . ILE A 1 134 ? 1.405 -6.673 14.691 1.00 91.56 134 ILE A N 1
ATOM 1068 C CA . ILE A 1 134 ? 2.576 -7.022 15.494 1.00 91.56 134 ILE A CA 1
ATOM 1069 C C . ILE A 1 134 ? 3.707 -7.412 14.541 1.00 91.56 134 ILE A C 1
ATOM 1071 O O . ILE A 1 134 ? 3.652 -8.478 13.932 1.00 91.56 134 ILE A O 1
ATOM 1075 N N . VAL A 1 135 ? 4.728 -6.563 14.414 1.00 89.75 135 VAL A N 1
ATOM 1076 C CA . VAL A 1 135 ? 5.874 -6.837 13.537 1.00 89.75 135 VAL A CA 1
ATOM 1077 C C . VAL A 1 135 ? 6.959 -7.637 14.249 1.00 89.75 135 VAL A C 1
ATOM 1079 O O . VAL A 1 135 ? 7.492 -7.224 15.278 1.00 89.75 135 VAL A O 1
ATOM 1082 N N . GLU A 1 136 ? 7.324 -8.781 13.677 1.00 89.06 136 GLU A N 1
ATOM 1083 C CA . GLU A 1 136 ? 8.399 -9.631 14.197 1.00 89.06 136 GLU A CA 1
ATOM 1084 C C . GLU A 1 136 ? 9.797 -9.029 13.936 1.00 89.06 136 GLU A C 1
ATOM 1086 O O . GLU A 1 136 ? 9.983 -8.147 13.091 1.00 89.06 136 GLU A O 1
ATOM 1091 N N . ASP A 1 137 ? 10.806 -9.519 14.663 1.00 86.88 137 ASP A N 1
ATOM 1092 C CA . ASP A 1 137 ? 12.147 -8.913 14.762 1.00 86.88 137 ASP A CA 1
ATOM 1093 C C . ASP A 1 137 ? 12.824 -8.542 13.431 1.00 86.88 137 ASP A C 1
ATOM 1095 O O . ASP A 1 137 ? 13.390 -7.444 13.357 1.00 86.88 137 ASP A O 1
ATOM 1099 N N . PRO A 1 138 ? 12.799 -9.378 12.368 1.00 88.75 138 PRO A N 1
ATOM 1100 C CA . PRO A 1 138 ? 13.448 -9.022 11.107 1.00 88.75 138 PRO A CA 1
ATOM 1101 C C . PRO A 1 138 ? 12.823 -7.779 10.467 1.00 88.75 138 PRO A C 1
ATOM 1103 O O . PRO A 1 138 ? 13.535 -6.922 9.951 1.00 88.75 138 PRO A O 1
ATOM 1106 N N . VAL A 1 139 ? 11.500 -7.655 10.553 1.00 90.75 139 VAL A N 1
ATOM 1107 C CA . VAL A 1 139 ? 10.728 -6.543 9.991 1.00 90.75 139 VAL A CA 1
ATOM 1108 C C . VAL A 1 139 ? 10.896 -5.303 10.856 1.00 90.75 139 VAL A C 1
ATOM 1110 O O . VAL A 1 139 ? 11.242 -4.239 10.344 1.00 90.75 139 VAL A O 1
ATOM 1113 N N . ALA A 1 140 ? 10.754 -5.453 12.177 1.00 91.00 140 ALA A N 1
ATOM 1114 C CA . ALA A 1 140 ? 10.971 -4.369 13.131 1.00 91.00 140 ALA A CA 1
ATOM 1115 C C . ALA A 1 140 ? 12.367 -3.743 12.963 1.00 91.00 140 ALA A C 1
ATOM 1117 O O . ALA A 1 140 ? 12.500 -2.520 12.898 1.00 91.00 140 ALA A O 1
ATOM 1118 N N . SER A 1 141 ? 13.394 -4.582 12.786 1.00 89.62 141 SER A N 1
ATOM 1119 C CA . SER A 1 141 ? 14.773 -4.142 12.542 1.00 89.62 141 SER A CA 1
ATOM 1120 C C . SER A 1 141 ? 14.916 -3.366 11.231 1.00 89.62 141 SER A C 1
ATOM 1122 O O . SER A 1 141 ? 15.566 -2.322 11.208 1.00 89.62 141 SER A O 1
ATOM 1124 N N . GLN A 1 142 ? 14.294 -3.833 10.141 1.00 90.00 142 GLN A N 1
ATOM 1125 C CA . GLN A 1 142 ? 14.315 -3.119 8.856 1.00 90.00 142 GLN A CA 1
ATOM 1126 C C . GLN A 1 142 ? 13.632 -1.754 8.944 1.00 90.00 142 GLN A C 1
ATOM 1128 O O . GLN A 1 142 ? 14.078 -0.801 8.307 1.00 90.00 142 GLN A O 1
ATOM 1133 N N . MET A 1 143 ? 12.583 -1.651 9.758 1.00 90.81 143 MET A N 1
ATOM 1134 C CA . MET A 1 143 ? 11.825 -0.421 9.982 1.00 90.81 143 MET A CA 1
ATOM 1135 C C . MET A 1 143 ? 12.446 0.514 11.027 1.00 90.81 143 MET A C 1
ATOM 1137 O O . MET A 1 143 ? 11.934 1.612 11.227 1.00 90.81 143 MET A O 1
ATOM 1141 N N . GLY A 1 144 ? 13.551 0.121 11.671 1.00 91.50 144 GLY A N 1
ATOM 1142 C CA . GLY A 1 144 ? 14.196 0.914 12.721 1.00 91.50 144 GLY A CA 1
ATOM 1143 C C . GLY A 1 144 ? 13.369 1.014 14.005 1.00 91.50 144 GLY A C 1
ATOM 1144 O O . GLY A 1 144 ? 13.492 1.984 14.750 1.00 91.50 144 GLY A O 1
ATOM 1145 N N . LEU A 1 145 ? 12.500 0.035 14.262 1.00 90.38 145 LEU A N 1
ATOM 1146 C CA . LEU A 1 145 ? 11.662 -0.017 15.456 1.00 90.38 145 LEU A CA 1
ATOM 1147 C C . LEU A 1 145 ? 12.452 -0.602 16.634 1.00 90.38 145 LEU A C 1
ATOM 1149 O O . LEU A 1 145 ? 13.172 -1.587 16.497 1.00 90.38 145 LEU A O 1
ATOM 1153 N N . ALA A 1 146 ? 12.311 0.013 17.810 1.00 80.19 146 ALA A N 1
ATOM 1154 C CA . ALA A 1 146 ? 13.152 -0.279 18.974 1.00 80.19 146 ALA A CA 1
ATOM 1155 C C . ALA A 1 146 ? 12.811 -1.589 19.710 1.00 80.19 146 ALA A C 1
ATOM 1157 O O . ALA A 1 146 ? 13.618 -2.058 20.513 1.00 80.19 146 ALA A O 1
ATOM 1158 N N . SER A 1 147 ? 11.621 -2.155 19.488 1.00 73.19 147 SER A N 1
ATOM 1159 C CA . SER A 1 147 ? 11.141 -3.336 20.211 1.00 73.19 147 SER A CA 1
ATOM 1160 C C . SER A 1 147 ? 10.992 -4.540 19.283 1.00 73.19 147 SER A C 1
ATOM 1162 O O . SER A 1 147 ? 10.361 -4.402 18.232 1.00 73.19 147 SER A O 1
ATOM 1164 N N . PRO A 1 148 ? 11.438 -5.734 19.721 1.00 67.00 148 PRO A N 1
ATOM 1165 C CA . PRO A 1 148 ? 10.844 -6.989 19.278 1.00 67.00 148 PRO A CA 1
ATOM 1166 C C . PRO A 1 148 ? 9.325 -6.876 19.409 1.00 67.00 148 PRO A C 1
ATOM 1168 O O . PRO A 1 148 ? 8.855 -6.453 20.473 1.00 67.00 148 PRO A O 1
ATOM 1171 N N . ARG A 1 149 ? 8.554 -7.208 18.370 1.00 77.88 149 ARG A N 1
ATOM 1172 C CA . ARG A 1 149 ? 7.078 -7.123 18.399 1.00 77.88 149 ARG A CA 1
ATOM 1173 C C . ARG A 1 149 ? 6.527 -5.717 18.618 1.00 77.88 149 ARG A C 1
ATOM 1175 O O . ARG A 1 149 ? 5.595 -5.525 19.399 1.00 77.88 149 ARG A O 1
ATOM 1182 N N . ALA A 1 150 ? 7.106 -4.727 17.942 1.00 83.50 150 ALA A N 1
ATOM 1183 C CA . ALA A 1 150 ? 6.480 -3.414 17.866 1.00 83.50 150 ALA A CA 1
ATOM 1184 C C . ALA A 1 150 ? 5.074 -3.536 17.256 1.00 83.50 150 ALA A C 1
ATOM 1186 O O . ALA A 1 150 ? 4.822 -4.367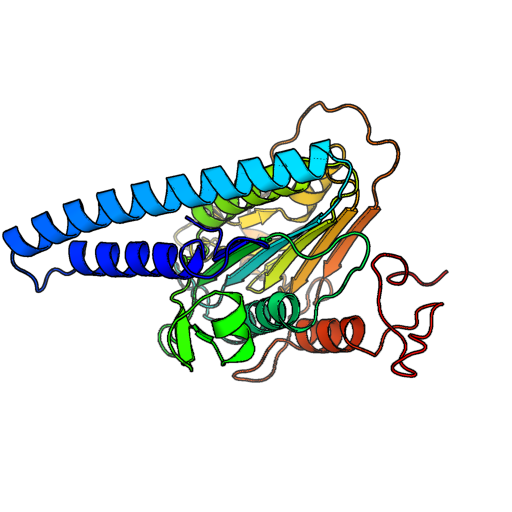 16.384 1.00 83.50 150 ALA A O 1
ATOM 1187 N N . THR A 1 151 ? 4.155 -2.711 17.739 1.00 88.06 151 THR A N 1
ATOM 1188 C CA . THR A 1 151 ? 2.802 -2.630 17.203 1.00 88.06 151 THR A CA 1
ATOM 1189 C C . THR A 1 151 ? 2.749 -1.484 16.205 1.00 88.06 151 THR A C 1
ATOM 1191 O O . THR A 1 151 ? 3.015 -0.340 16.567 1.00 88.06 151 THR A O 1
ATOM 1194 N N . LEU A 1 152 ? 2.426 -1.793 14.955 1.00 87.81 152 LEU A N 1
ATOM 1195 C CA . LEU A 1 152 ? 2.156 -0.818 13.913 1.00 87.81 152 LEU A CA 1
ATOM 1196 C C . LEU A 1 152 ? 0.639 -0.706 13.740 1.00 87.81 152 LEU A C 1
ATOM 1198 O O . LEU A 1 152 ? 0.029 -1.630 13.193 1.00 87.81 152 LEU A O 1
ATOM 1202 N N . PRO A 1 153 ? 0.007 0.393 14.188 1.00 86.69 153 PRO A N 1
ATOM 1203 C CA . PRO A 1 153 ? -1.339 0.693 13.735 1.00 86.69 153 PRO A CA 1
ATOM 1204 C C . PRO A 1 153 ? -1.349 0.775 12.200 1.00 86.69 153 PRO A C 1
ATOM 1206 O O . PRO A 1 153 ? -0.331 1.055 11.573 1.00 86.69 153 PRO A O 1
ATOM 1209 N N . GLY A 1 154 ? -2.479 0.491 11.566 1.00 82.19 154 GLY A N 1
ATOM 1210 C CA . GLY A 1 154 ? -2.661 0.768 10.141 1.00 82.19 154 GLY A CA 1
ATOM 1211 C C . GLY A 1 154 ? -3.098 2.216 9.932 1.00 82.19 154 GLY A C 1
ATOM 1212 O O . GLY A 1 154 ? -3.894 2.732 10.720 1.00 82.19 154 GLY A O 1
ATOM 1213 N N . GLU A 1 155 ? -2.632 2.889 8.873 1.00 90.94 155 GLU A N 1
ATOM 1214 C CA . GLU A 1 155 ? -3.394 4.041 8.378 1.00 90.94 155 GLU A CA 1
ATOM 1215 C C . GLU A 1 155 ? -4.672 3.514 7.697 1.00 90.94 155 GLU A C 1
ATOM 1217 O O . GLU A 1 155 ? -4.550 2.691 6.785 1.00 90.94 155 GLU A O 1
ATOM 1222 N N . PRO A 1 156 ? -5.874 3.992 8.089 1.00 94.94 156 PRO A N 1
ATOM 1223 C CA . PRO A 1 156 ? -7.134 3.573 7.485 1.00 94.94 156 PRO A CA 1
ATOM 1224 C C . PRO A 1 156 ? -7.105 3.660 5.958 1.00 94.94 156 PRO A C 1
ATOM 1226 O O . PRO A 1 156 ? -6.814 4.715 5.393 1.00 94.94 156 PRO A O 1
ATOM 1229 N N . ALA A 1 157 ? -7.459 2.576 5.282 1.00 97.31 157 ALA A N 1
ATOM 1230 C CA . ALA A 1 157 ? -7.567 2.481 3.834 1.00 97.31 157 ALA A CA 1
ATOM 1231 C C . ALA A 1 157 ? -8.906 3.055 3.325 1.00 97.31 157 ALA A C 1
ATOM 1233 O O . ALA A 1 157 ? -9.663 2.393 2.612 1.00 97.31 157 ALA A O 1
ATOM 1234 N N . THR A 1 158 ? -9.215 4.298 3.704 1.00 97.88 158 THR A N 1
ATOM 1235 C CA . THR A 1 158 ? -10.307 5.071 3.091 1.00 97.88 158 THR A CA 1
ATOM 1236 C C . THR A 1 158 ? -9.951 5.422 1.650 1.00 97.88 158 THR A C 1
ATOM 1238 O O . THR A 1 158 ? -8.773 5.456 1.287 1.00 97.88 158 THR A O 1
ATOM 1241 N N . PHE A 1 159 ? -10.947 5.723 0.817 1.00 97.69 159 PHE A N 1
ATOM 1242 C CA . PHE A 1 159 ? -10.696 6.082 -0.578 1.00 97.69 159 PHE A CA 1
ATOM 1243 C C . PHE A 1 159 ? -9.745 7.279 -0.696 1.00 97.69 159 PHE A C 1
ATOM 1245 O O . PHE A 1 159 ? -8.789 7.228 -1.464 1.00 97.69 159 PHE A O 1
ATOM 1252 N N . GLU A 1 160 ? -9.955 8.319 0.116 1.00 97.38 160 GLU A N 1
ATOM 1253 C CA . GLU A 1 160 ? -9.083 9.500 0.161 1.00 97.38 160 GLU A CA 1
ATOM 1254 C C . GLU A 1 160 ? -7.642 9.137 0.550 1.00 97.38 160 GLU A C 1
ATOM 1256 O O . GLU A 1 160 ? -6.687 9.610 -0.068 1.00 97.38 160 GLU A O 1
ATOM 1261 N N . ASN A 1 161 ? -7.453 8.273 1.551 1.00 97.56 161 ASN A N 1
ATOM 1262 C CA . ASN A 1 161 ? -6.113 7.855 1.958 1.00 97.56 161 ASN A CA 1
ATOM 1263 C C . ASN A 1 161 ? -5.427 7.017 0.878 1.00 97.56 161 ASN A C 1
ATOM 1265 O O . ASN A 1 161 ? -4.240 7.225 0.621 1.00 97.56 161 ASN A O 1
ATOM 1269 N N . ILE A 1 162 ? -6.169 6.125 0.214 1.00 98.31 162 ILE A N 1
ATOM 1270 C CA . ILE A 1 162 ? -5.670 5.329 -0.910 1.00 98.31 162 ILE A CA 1
ATOM 1271 C C . ILE A 1 162 ? -5.280 6.229 -2.084 1.00 98.31 162 ILE A C 1
ATOM 1273 O O . ILE A 1 162 ? -4.186 6.064 -2.616 1.00 98.31 162 ILE A O 1
ATOM 1277 N N . GLU A 1 163 ? -6.119 7.190 -2.474 1.00 97.75 163 GLU A N 1
ATOM 1278 C CA . GLU A 1 163 ? -5.825 8.136 -3.560 1.00 97.75 163 GLU A CA 1
ATOM 1279 C C . GLU A 1 163 ? -4.556 8.940 -3.254 1.00 97.75 163 GLU A C 1
ATOM 1281 O O . GLU A 1 163 ? -3.603 8.932 -4.036 1.00 97.75 163 GLU A O 1
ATOM 1286 N N . ASN A 1 164 ? -4.483 9.536 -2.063 1.00 96.69 164 ASN A N 1
ATOM 1287 C CA . ASN A 1 164 ? -3.312 10.289 -1.626 1.00 96.69 164 ASN A CA 1
ATOM 1288 C C . ASN A 1 164 ? -2.042 9.424 -1.592 1.00 96.69 164 ASN A C 1
ATOM 1290 O O . ASN A 1 164 ? -0.951 9.902 -1.912 1.00 96.69 164 ASN A O 1
ATOM 1294 N N . ALA A 1 165 ? -2.159 8.160 -1.176 1.00 97.25 165 ALA A N 1
ATOM 1295 C CA . ALA A 1 165 ? -1.029 7.244 -1.136 1.00 97.25 165 ALA A CA 1
ATOM 1296 C C . ALA A 1 165 ? -0.569 6.810 -2.525 1.00 97.25 165 ALA A C 1
ATOM 1298 O O . ALA A 1 165 ? 0.626 6.771 -2.820 1.00 97.25 165 ALA A O 1
ATOM 1299 N N . PHE A 1 166 ? -1.526 6.559 -3.409 1.00 97.69 166 PHE A N 1
ATOM 1300 C CA . PHE A 1 166 ? -1.280 6.250 -4.803 1.00 97.69 166 PHE A CA 1
ATOM 1301 C C . PHE A 1 166 ? -0.534 7.384 -5.508 1.00 97.69 166 PHE A C 1
ATOM 1303 O O . PHE A 1 166 ? 0.442 7.127 -6.210 1.00 97.69 166 PHE A O 1
ATOM 1310 N N . GLU A 1 167 ? -0.926 8.641 -5.286 1.00 95.94 167 GLU A N 1
ATOM 1311 C CA . GLU A 1 167 ? -0.236 9.796 -5.868 1.00 95.94 167 GLU A CA 1
ATOM 1312 C C . GLU A 1 167 ? 1.217 9.918 -5.391 1.00 95.94 167 GLU A C 1
ATOM 1314 O O . GLU A 1 167 ? 2.123 10.106 -6.211 1.00 95.94 167 GLU A O 1
ATOM 1319 N N . ARG A 1 168 ? 1.469 9.771 -4.082 1.00 95.75 168 ARG A N 1
ATOM 1320 C CA . ARG A 1 168 ? 2.831 9.815 -3.525 1.00 95.75 168 ARG A CA 1
ATOM 1321 C C . ARG A 1 168 ? 3.694 8.669 -4.047 1.00 95.75 168 ARG A C 1
ATOM 1323 O O . ARG A 1 168 ? 4.824 8.898 -4.483 1.00 95.75 168 ARG A O 1
ATOM 1330 N N . TRP A 1 169 ? 3.170 7.448 -4.033 1.00 97.44 169 TRP A N 1
ATOM 1331 C CA . TRP A 1 169 ? 3.857 6.270 -4.556 1.00 97.44 169 TRP A CA 1
ATOM 1332 C C . TRP A 1 169 ? 4.167 6.394 -6.051 1.00 97.44 169 TRP A C 1
ATOM 1334 O O . TRP A 1 169 ? 5.298 6.128 -6.470 1.00 97.44 169 TRP A O 1
ATOM 1344 N N . LEU A 1 170 ? 3.209 6.862 -6.854 1.00 95.94 170 LEU A N 1
ATOM 1345 C CA . LEU A 1 170 ? 3.405 7.057 -8.288 1.00 95.94 170 LEU A CA 1
ATOM 1346 C C . LEU A 1 170 ? 4.440 8.152 -8.573 1.00 95.94 170 LEU A C 1
ATOM 1348 O O . LEU A 1 170 ? 5.283 7.987 -9.449 1.00 95.94 170 LEU A O 1
ATOM 1352 N N . LYS A 1 171 ? 4.432 9.252 -7.808 1.00 95.19 171 LYS A N 1
ATOM 1353 C CA . LYS A 1 171 ? 5.458 10.301 -7.911 1.00 95.19 171 LYS A CA 1
ATOM 1354 C C . LYS A 1 171 ? 6.859 9.726 -7.685 1.00 95.19 171 LYS A C 1
ATOM 1356 O O . LYS A 1 171 ? 7.740 9.963 -8.505 1.00 95.19 171 LYS A O 1
ATOM 1361 N N . ARG A 1 172 ? 7.060 8.966 -6.599 1.00 95.12 172 ARG A N 1
ATOM 1362 C CA . ARG A 1 172 ? 8.372 8.383 -6.259 1.00 95.12 172 ARG A CA 1
ATOM 1363 C C . ARG A 1 172 ? 8.831 7.367 -7.298 1.00 95.12 172 ARG A C 1
ATOM 1365 O O . ARG A 1 172 ? 9.952 7.447 -7.792 1.00 95.12 172 ARG A O 1
ATOM 1372 N N . SER A 1 173 ? 7.952 6.436 -7.658 1.00 96.19 173 SER A N 1
ATOM 1373 C CA . SER A 1 173 ? 8.264 5.434 -8.677 1.00 96.19 173 SER A CA 1
ATOM 1374 C C . SER A 1 173 ? 8.522 6.068 -10.044 1.00 96.19 173 SER A C 1
ATOM 1376 O O . SER A 1 173 ? 9.379 5.586 -10.774 1.00 96.19 173 SER A O 1
ATOM 1378 N N . GLY A 1 174 ? 7.891 7.202 -10.352 1.00 95.50 174 GLY A N 1
ATOM 1379 C CA . GLY A 1 174 ? 8.087 7.950 -11.588 1.00 95.50 174 GLY A CA 1
ATOM 1380 C C . GLY A 1 174 ? 9.396 8.740 -11.712 1.00 95.50 174 GLY A C 1
ATOM 1381 O O . GLY A 1 174 ? 9.628 9.307 -12.779 1.00 95.50 174 GLY A O 1
ATOM 1382 N N . PHE A 1 175 ? 10.257 8.798 -10.683 1.00 96.19 175 PHE A N 1
ATOM 1383 C CA . PHE A 1 175 ? 11.529 9.537 -10.761 1.00 96.19 175 PHE A CA 1
ATOM 1384 C C . PHE A 1 175 ? 12.514 8.967 -11.791 1.00 96.19 175 PHE A C 1
ATOM 1386 O O . PHE A 1 175 ? 13.295 9.722 -12.366 1.00 96.19 175 PHE A O 1
ATOM 1393 N N . HIS A 1 176 ? 12.466 7.661 -12.061 1.00 95.31 176 HIS A N 1
ATOM 1394 C CA . HIS A 1 176 ? 13.276 7.009 -13.088 1.00 95.31 176 HIS A CA 1
ATOM 1395 C C . HIS A 1 176 ? 12.403 6.090 -13.940 1.00 95.31 176 HIS A C 1
ATOM 1397 O O . HIS A 1 176 ? 11.552 5.379 -13.408 1.00 95.31 176 HIS A O 1
ATOM 1403 N N . LEU A 1 177 ? 12.628 6.055 -15.258 1.00 93.94 177 LEU A N 1
ATOM 1404 C CA . LEU A 1 177 ? 11.817 5.225 -16.153 1.00 93.94 177 LEU A CA 1
ATOM 1405 C C . LEU A 1 177 ? 11.948 3.733 -15.819 1.00 93.94 177 LEU A C 1
ATOM 1407 O O . LEU A 1 177 ? 10.952 3.031 -15.842 1.00 93.94 177 LEU A O 1
ATOM 1411 N N . GLU A 1 178 ? 13.147 3.273 -15.463 1.00 93.69 178 GLU A N 1
ATOM 1412 C CA . GLU A 1 178 ? 13.422 1.859 -15.159 1.00 93.69 178 GLU A CA 1
ATOM 1413 C C . GLU A 1 178 ? 13.168 1.463 -13.695 1.00 93.69 178 GLU A C 1
ATOM 1415 O O . GLU A 1 178 ? 13.534 0.355 -13.294 1.00 93.69 178 GLU A O 1
ATOM 1420 N N . ASN A 1 179 ? 12.582 2.351 -12.882 1.00 96.00 179 ASN A N 1
ATOM 1421 C CA . ASN A 1 179 ? 12.081 1.947 -11.570 1.00 96.00 179 ASN A CA 1
ATOM 1422 C C . ASN A 1 179 ? 11.023 0.841 -11.723 1.00 96.00 179 ASN A C 1
ATOM 1424 O O . ASN A 1 179 ? 10.379 0.719 -12.763 1.00 96.00 179 ASN A O 1
ATOM 1428 N N . ALA A 1 180 ? 10.801 0.068 -10.665 1.00 95.62 180 ALA A N 1
ATOM 1429 C CA . ALA A 1 180 ? 9.691 -0.873 -10.600 1.00 95.62 180 ALA A CA 1
ATOM 1430 C C . ALA A 1 180 ? 8.631 -0.391 -9.606 1.00 95.62 180 ALA A C 1
ATOM 1432 O O . ALA A 1 180 ? 8.938 -0.043 -8.463 1.00 95.62 180 ALA A O 1
ATOM 1433 N N . ALA A 1 181 ? 7.378 -0.370 -10.048 1.00 97.12 181 ALA A N 1
ATOM 1434 C CA . ALA A 1 181 ? 6.224 0.035 -9.261 1.00 97.12 181 ALA A CA 1
ATOM 1435 C C . ALA A 1 181 ? 5.380 -1.197 -8.913 1.00 97.12 181 ALA A C 1
ATOM 1437 O O . ALA A 1 181 ? 4.773 -1.803 -9.790 1.00 97.12 181 ALA A O 1
ATOM 1438 N N . PHE A 1 182 ? 5.330 -1.560 -7.632 1.00 97.81 182 PHE A N 1
ATOM 1439 C CA . PHE A 1 182 ? 4.511 -2.660 -7.124 1.00 97.81 182 PHE A CA 1
ATOM 1440 C C . PHE A 1 182 ? 3.266 -2.102 -6.434 1.00 97.81 182 PHE A C 1
ATOM 1442 O O . PHE A 1 182 ? 3.373 -1.340 -5.476 1.00 97.81 182 PHE A O 1
ATOM 1449 N N . PHE A 1 183 ? 2.090 -2.491 -6.910 1.00 98.31 183 PHE A N 1
ATOM 1450 C CA . PHE A 1 183 ? 0.806 -2.192 -6.292 1.00 98.31 183 PHE A CA 1
ATOM 1451 C C . PHE A 1 183 ? 0.182 -3.498 -5.810 1.00 98.31 183 PHE A C 1
ATOM 1453 O O . PHE A 1 183 ? -0.109 -4.384 -6.612 1.00 98.31 183 PHE A O 1
ATOM 1460 N N . TYR A 1 184 ? -0.035 -3.616 -4.507 1.00 98.44 184 TYR A N 1
ATOM 1461 C CA . TYR A 1 184 ? -0.707 -4.752 -3.897 1.00 98.44 184 TYR A CA 1
ATOM 1462 C C . TYR A 1 184 ? -1.977 -4.275 -3.196 1.00 98.44 184 TYR A C 1
ATOM 1464 O O . TYR A 1 184 ? -1.934 -3.362 -2.369 1.00 98.44 184 TYR A O 1
ATOM 1472 N N . PHE A 1 185 ? -3.100 -4.918 -3.499 1.00 98.25 185 PHE A N 1
ATOM 1473 C CA . PHE A 1 185 ? -4.369 -4.679 -2.824 1.00 98.25 185 PHE A CA 1
ATOM 1474 C C . PHE A 1 185 ? -4.990 -6.002 -2.403 1.00 98.25 185 PHE A C 1
ATOM 1476 O O . PHE A 1 185 ? -5.133 -6.901 -3.230 1.00 98.25 185 PHE A O 1
ATOM 1483 N N . SER A 1 186 ? -5.435 -6.082 -1.151 1.00 96.62 186 SER A N 1
ATOM 1484 C CA . SER A 1 186 ? -6.273 -7.173 -0.674 1.00 96.62 186 SER A CA 1
ATOM 1485 C C . SER A 1 186 ? -7.484 -6.651 0.086 1.00 96.62 186 SER A C 1
ATOM 1487 O O . SER A 1 186 ? -7.364 -5.781 0.950 1.00 96.62 186 SER A O 1
ATOM 1489 N N . GLY A 1 187 ? -8.665 -7.164 -0.250 1.00 94.69 187 GLY A N 1
ATOM 1490 C CA . GLY A 1 187 ? -9.932 -6.649 0.257 1.00 94.69 187 GLY A CA 1
ATOM 1491 C C . GLY A 1 187 ? -11.136 -7.199 -0.496 1.00 94.69 187 GLY A C 1
ATOM 1492 O O . GLY A 1 187 ? -11.038 -8.117 -1.307 1.00 94.69 187 GLY A O 1
ATOM 1493 N N . HIS A 1 188 ? -12.299 -6.605 -0.258 1.00 93.00 188 HIS A N 1
ATOM 1494 C CA . HIS A 1 188 ? -13.484 -6.858 -1.054 1.00 93.00 188 HIS A CA 1
ATOM 1495 C C . HIS A 1 188 ? -13.345 -6.220 -2.426 1.00 93.00 188 HIS A C 1
ATOM 1497 O O . HIS A 1 188 ? -12.801 -5.127 -2.604 1.00 93.00 188 HIS A O 1
ATOM 1503 N N . GLY A 1 189 ? -13.917 -6.913 -3.398 1.00 90.69 189 GLY A N 1
ATOM 1504 C CA . GLY A 1 189 ? -14.097 -6.421 -4.744 1.00 90.69 189 GLY A CA 1
ATOM 1505 C C . GLY A 1 189 ? -15.481 -6.794 -5.246 1.00 90.69 189 GLY A C 1
ATOM 1506 O O . GLY A 1 189 ? -16.113 -7.735 -4.760 1.00 90.69 189 GLY A O 1
ATOM 1507 N N . VAL A 1 190 ? -15.963 -6.021 -6.209 1.00 88.50 190 VAL A N 1
ATOM 1508 C CA . VAL A 1 190 ? -17.212 -6.300 -6.915 1.00 88.50 190 VAL A CA 1
ATOM 1509 C C . VAL A 1 190 ? -16.965 -6.212 -8.406 1.00 88.50 190 VAL A C 1
ATOM 1511 O O . VAL A 1 190 ? -16.189 -5.382 -8.883 1.00 88.50 190 VAL A O 1
ATOM 1514 N N . TRP A 1 191 ? -17.655 -7.049 -9.166 1.00 84.69 191 TRP A N 1
ATOM 1515 C CA . TRP A 1 191 ? -17.596 -7.016 -10.614 1.00 84.69 191 TRP A CA 1
ATOM 1516 C C . TRP A 1 191 ? -18.880 -6.430 -11.195 1.00 84.69 191 TRP A C 1
ATOM 1518 O O . TRP A 1 191 ? -19.996 -6.867 -10.906 1.00 84.69 191 TRP A O 1
ATOM 1528 N N . LYS A 1 192 ? -18.715 -5.443 -12.077 1.00 81.19 192 LYS A N 1
ATOM 1529 C CA . LYS A 1 192 ? -19.781 -4.933 -12.939 1.00 81.19 192 LYS A CA 1
ATOM 1530 C C . LYS A 1 192 ? -19.196 -4.452 -14.260 1.00 81.19 192 LYS A C 1
ATOM 1532 O O . LYS A 1 192 ? -18.728 -3.321 -14.351 1.00 81.19 192 LYS A O 1
ATOM 1537 N N . ALA A 1 193 ? -19.214 -5.310 -15.280 1.00 81.44 193 ALA A N 1
ATOM 1538 C CA . ALA A 1 193 ? -18.509 -5.133 -16.563 1.00 81.44 193 ALA A CA 1
ATOM 1539 C C . ALA A 1 193 ? -16.969 -5.048 -16.449 1.00 81.44 193 ALA A C 1
ATOM 1541 O O . ALA A 1 193 ? -16.274 -5.419 -17.390 1.00 81.44 193 ALA A O 1
ATOM 1542 N N . LYS A 1 194 ? -16.458 -4.607 -15.298 1.00 87.12 194 LYS A N 1
ATOM 1543 C CA . LYS A 1 194 ? -15.064 -4.531 -14.868 1.00 87.12 194 LYS A CA 1
ATOM 1544 C C . LYS A 1 194 ? -14.971 -4.702 -13.347 1.00 87.12 194 LYS A C 1
ATOM 1546 O O . LYS A 1 194 ? -15.993 -4.637 -12.658 1.00 87.12 194 LYS A O 1
ATOM 1551 N N . ALA A 1 195 ? -13.763 -4.950 -12.852 1.00 89.62 195 ALA A N 1
ATOM 1552 C CA . ALA A 1 195 ? -13.483 -5.122 -11.430 1.00 89.62 195 ALA A CA 1
ATOM 1553 C C . ALA A 1 195 ? -13.377 -3.769 -10.707 1.00 89.62 195 ALA A C 1
ATOM 1555 O O . ALA A 1 195 ? -12.690 -2.860 -11.176 1.00 89.62 195 ALA A O 1
ATOM 1556 N N . PHE A 1 196 ? -14.024 -3.667 -9.547 1.00 93.19 196 PHE A N 1
ATOM 1557 C CA . PHE A 1 196 ? -13.921 -2.536 -8.631 1.00 93.19 196 PHE A CA 1
ATOM 1558 C C . PHE A 1 196 ? -13.432 -3.006 -7.268 1.00 93.19 196 PHE A C 1
ATOM 1560 O O . PHE A 1 196 ? -13.921 -4.013 -6.758 1.00 93.19 196 PHE A O 1
ATOM 1567 N N . LEU A 1 197 ? -12.508 -2.260 -6.671 1.00 95.94 197 LEU A N 1
ATOM 1568 C CA . LEU A 1 197 ? -11.991 -2.523 -5.328 1.00 95.94 197 LEU A CA 1
ATOM 1569 C C . LEU A 1 197 ? -12.715 -1.637 -4.319 1.00 95.94 197 LEU A C 1
ATOM 1571 O O . LEU A 1 197 ? -13.053 -0.493 -4.632 1.00 95.94 197 LEU A O 1
ATOM 1575 N N . LEU A 1 198 ? -12.974 -2.158 -3.125 1.00 96.00 198 LEU A N 1
ATOM 1576 C CA . LEU A 1 198 ? -13.699 -1.433 -2.087 1.00 96.00 198 LEU A CA 1
ATOM 1577 C C . LEU A 1 198 ? -12.717 -0.875 -1.055 1.00 96.00 198 LEU A C 1
ATOM 1579 O O . LEU A 1 198 ? -11.976 -1.628 -0.429 1.00 96.00 198 LEU A O 1
ATOM 1583 N N . ALA A 1 199 ? -12.743 0.442 -0.858 1.00 97.69 199 ALA A N 1
ATOM 1584 C CA . ALA A 1 199 ? -12.092 1.081 0.281 1.00 97.69 199 ALA A CA 1
ATOM 1585 C C . ALA A 1 199 ? -12.863 0.807 1.589 1.00 97.69 199 ALA A C 1
ATOM 1587 O O . ALA A 1 199 ? -14.018 0.375 1.557 1.00 97.69 199 ALA A O 1
ATOM 1588 N N . GLU A 1 200 ? -12.265 1.111 2.745 1.00 97.25 200 GLU A N 1
ATOM 1589 C CA . GLU A 1 200 ? -12.924 0.972 4.057 1.00 97.25 200 GLU A CA 1
ATOM 1590 C C . GLU A 1 200 ? -14.264 1.719 4.111 1.00 97.25 200 GLU A C 1
ATOM 1592 O O . GLU A 1 200 ? -15.247 1.221 4.654 1.00 97.25 200 GLU A O 1
ATOM 1597 N N . ASP A 1 201 ? -14.320 2.913 3.526 1.00 96.81 201 ASP A N 1
ATOM 1598 C CA . ASP A 1 201 ? -15.491 3.787 3.488 1.00 96.81 201 ASP A CA 1
ATOM 1599 C C . ASP A 1 201 ? -16.337 3.607 2.215 1.00 96.81 201 ASP A C 1
ATOM 1601 O O . ASP A 1 201 ? -17.124 4.492 1.856 1.00 96.81 201 ASP A O 1
ATOM 1605 N N . ALA A 1 202 ? -16.197 2.463 1.532 1.00 94.62 202 ALA A N 1
ATOM 1606 C CA . ALA A 1 202 ? -17.032 2.092 0.397 1.00 94.62 202 ALA A CA 1
ATOM 1607 C C . ALA A 1 202 ? -18.521 2.120 0.763 1.00 94.62 202 ALA A C 1
ATOM 1609 O O . ALA A 1 202 ? -18.945 1.726 1.853 1.00 94.62 202 ALA A O 1
ATOM 1610 N N . GLN A 1 203 ? -19.332 2.586 -0.181 1.00 91.12 203 GLN A N 1
ATOM 1611 C CA . GLN A 1 203 ? -20.785 2.569 -0.073 1.00 91.12 203 GLN A CA 1
ATOM 1612 C C . GLN A 1 203 ? -21.334 1.805 -1.266 1.00 91.12 203 GLN A C 1
ATOM 1614 O O . GLN A 1 203 ? -21.122 2.204 -2.411 1.00 91.12 203 GLN A O 1
ATOM 1619 N N . LEU A 1 204 ? -22.037 0.709 -0.998 1.00 87.19 204 LEU A N 1
ATOM 1620 C CA . LEU A 1 204 ? -22.771 -0.053 -2.001 1.00 87.19 204 LEU A CA 1
ATOM 1621 C C . LEU A 1 204 ? -24.254 0.353 -1.971 1.00 87.19 204 LEU A C 1
ATOM 1623 O O . LEU A 1 204 ? -24.756 0.696 -0.904 1.00 87.19 204 LEU A O 1
ATOM 1627 N N . PRO A 1 205 ? -24.966 0.336 -3.113 1.00 81.50 205 PRO A N 1
ATOM 1628 C CA . PRO A 1 205 ? -26.392 0.602 -3.133 1.00 81.50 205 PRO A CA 1
ATOM 1629 C C . PRO A 1 205 ? -27.191 -0.350 -2.243 1.00 81.50 205 PRO A C 1
ATOM 1631 O O . PRO A 1 205 ? -26.989 -1.565 -2.288 1.00 81.50 205 PRO A O 1
ATOM 1634 N N . ASP A 1 206 ? -28.150 0.211 -1.519 1.00 77.31 206 ASP A N 1
ATOM 1635 C CA . ASP A 1 206 ? -29.147 -0.498 -0.722 1.00 77.31 206 ASP A CA 1
ATOM 1636 C C . ASP A 1 206 ? -30.534 0.162 -0.889 1.00 77.31 206 ASP A C 1
ATOM 1638 O O . ASP A 1 206 ? -30.728 1.035 -1.741 1.00 77.31 206 ASP A O 1
ATOM 1642 N N . ASP A 1 207 ? -31.519 -0.253 -0.088 1.00 70.25 207 ASP A N 1
ATOM 1643 C CA . ASP A 1 207 ? -32.891 0.272 -0.158 1.00 70.25 207 ASP A CA 1
ATOM 1644 C C . ASP A 1 207 ? -32.992 1.789 0.123 1.00 70.25 207 ASP A C 1
ATOM 1646 O O . ASP A 1 207 ? -33.957 2.433 -0.296 1.00 70.25 207 ASP A O 1
ATOM 1650 N N . ASN A 1 208 ? -32.005 2.377 0.809 1.00 68.62 208 ASN A N 1
ATOM 1651 C CA . ASN A 1 208 ? -31.974 3.787 1.209 1.00 68.62 208 ASN A CA 1
ATOM 1652 C C . ASN A 1 208 ? -30.942 4.619 0.427 1.00 68.62 208 ASN A C 1
ATOM 1654 O O . ASN A 1 208 ? -31.024 5.850 0.422 1.00 68.62 208 ASN A O 1
ATOM 1658 N N . GLN A 1 209 ? -29.994 3.972 -0.250 1.00 68.38 209 GLN A N 1
ATOM 1659 C CA . GLN A 1 209 ? -28.911 4.598 -0.993 1.00 68.38 209 GLN A CA 1
ATOM 1660 C C . GLN A 1 209 ? -28.819 4.035 -2.414 1.00 68.38 209 GLN A C 1
ATOM 1662 O O . GLN A 1 209 ? -28.436 2.897 -2.639 1.00 68.38 209 GLN A O 1
ATOM 1667 N N . GLN A 1 210 ? -29.100 4.876 -3.410 1.00 69.62 210 GLN A N 1
ATOM 1668 C CA . GLN A 1 210 ? -29.155 4.438 -4.812 1.00 69.62 210 GLN A CA 1
ATOM 1669 C C . GLN A 1 210 ? -27.803 4.485 -5.548 1.00 69.62 210 GLN A C 1
ATOM 1671 O O . GLN A 1 210 ? -27.691 3.950 -6.647 1.00 69.62 210 GLN A O 1
ATOM 1676 N N . SER A 1 211 ? -26.770 5.128 -4.987 1.00 78.69 211 SER A N 1
ATOM 1677 C CA . SER A 1 211 ? -25.470 5.309 -5.653 1.00 78.69 211 SER A CA 1
ATOM 1678 C C . SER A 1 211 ? -24.322 4.689 -4.866 1.00 78.69 211 SER A C 1
ATOM 1680 O O . SER A 1 211 ? -24.181 4.965 -3.671 1.00 78.69 211 SER A O 1
ATOM 1682 N N . ALA A 1 212 ? -23.457 3.954 -5.565 1.00 87.31 212 ALA A N 1
ATOM 1683 C CA . ALA A 1 212 ? -22.154 3.575 -5.036 1.00 87.31 212 ALA A CA 1
ATOM 1684 C C . ALA A 1 212 ? -21.224 4.787 -4.902 1.00 87.31 212 ALA A C 1
ATOM 1686 O O . ALA A 1 212 ? -21.334 5.738 -5.679 1.00 87.31 212 ALA A O 1
ATOM 1687 N N . LYS A 1 213 ? -20.319 4.735 -3.922 1.00 91.44 213 LYS A N 1
ATOM 1688 C CA . LYS A 1 213 ? -19.238 5.710 -3.719 1.00 91.44 213 LYS A CA 1
ATOM 1689 C C . LYS A 1 213 ? -18.006 5.012 -3.169 1.00 91.44 213 LYS A C 1
ATOM 1691 O O . LYS A 1 213 ? -18.149 3.989 -2.502 1.00 91.44 213 LYS A O 1
ATOM 1696 N N . ASN A 1 214 ? -16.838 5.616 -3.384 1.00 94.94 214 ASN A N 1
ATOM 1697 C CA . ASN A 1 214 ? -15.567 5.148 -2.828 1.00 94.94 214 ASN A CA 1
ATOM 1698 C C . ASN A 1 214 ? -15.187 3.736 -3.327 1.00 94.94 214 ASN A C 1
ATOM 1700 O O . ASN A 1 214 ? -14.624 2.922 -2.597 1.00 94.94 214 ASN A O 1
ATOM 1704 N N . LEU A 1 215 ? -15.527 3.447 -4.589 1.00 94.81 215 LEU A N 1
ATOM 1705 C CA . LEU A 1 215 ? -15.106 2.250 -5.317 1.00 94.81 215 LEU A CA 1
ATOM 1706 C C . LEU A 1 215 ? -13.958 2.626 -6.249 1.00 94.81 215 LEU A C 1
ATOM 1708 O O . LEU A 1 215 ? -14.045 3.620 -6.970 1.00 94.81 215 LEU A O 1
ATOM 1712 N N . ILE A 1 216 ? -12.923 1.798 -6.283 1.00 96.94 216 ILE A N 1
ATOM 1713 C CA . ILE A 1 216 ? -11.739 2.011 -7.111 1.00 96.94 216 ILE A CA 1
ATOM 1714 C C . ILE A 1 216 ? -11.887 1.235 -8.410 1.00 96.94 216 ILE A C 1
ATOM 1716 O O . ILE A 1 216 ? -11.927 0.006 -8.417 1.00 96.94 216 ILE A O 1
ATOM 1720 N N . ASP A 1 217 ? -11.916 1.952 -9.525 1.00 95.38 217 ASP A N 1
ATOM 1721 C CA . ASP A 1 217 ? -11.850 1.371 -10.859 1.00 95.38 217 ASP A CA 1
ATOM 1722 C C . ASP A 1 217 ? -10.395 1.036 -11.212 1.00 95.38 217 ASP A C 1
ATOM 1724 O O . ASP A 1 217 ? -9.656 1.854 -11.775 1.00 95.38 217 ASP A O 1
ATOM 1728 N N . ILE A 1 218 ? -9.955 -0.166 -10.835 1.00 95.00 218 ILE A N 1
ATOM 1729 C CA . ILE A 1 218 ? -8.553 -0.571 -10.989 1.00 95.00 218 ILE A CA 1
ATOM 1730 C C . ILE A 1 218 ? -8.151 -0.717 -12.459 1.00 95.00 218 ILE A C 1
ATOM 1732 O O . ILE A 1 218 ? -7.044 -0.344 -12.837 1.00 95.00 218 ILE A O 1
ATOM 1736 N N . GLN A 1 219 ? -9.068 -1.172 -13.315 1.00 92.69 219 GLN A N 1
ATOM 1737 C CA . GLN A 1 219 ? -8.790 -1.331 -14.743 1.00 92.69 219 GLN A CA 1
ATOM 1738 C C . GLN A 1 219 ? -8.653 0.032 -15.429 1.00 92.69 219 GLN A C 1
ATOM 1740 O O . GLN A 1 219 ? -7.724 0.241 -16.206 1.00 92.69 219 GLN A O 1
ATOM 1745 N N . GLN A 1 220 ? -9.522 0.998 -15.114 1.00 94.12 220 GLN A N 1
ATOM 1746 C CA . GLN A 1 220 ? -9.358 2.358 -15.632 1.00 94.12 220 GLN A CA 1
ATOM 1747 C C . GLN A 1 220 ? -8.128 3.053 -15.043 1.00 94.12 220 GLN A C 1
ATOM 1749 O O . GLN A 1 220 ? -7.492 3.843 -15.739 1.00 94.12 220 GLN A O 1
ATOM 1754 N N . THR A 1 221 ? -7.774 2.759 -13.790 1.00 95.25 221 THR A N 1
ATOM 1755 C CA . THR A 1 221 ? -6.530 3.238 -13.170 1.00 95.25 221 THR A CA 1
ATOM 1756 C C . THR A 1 221 ? -5.313 2.755 -13.961 1.00 95.25 221 THR A C 1
ATOM 1758 O O . THR A 1 221 ? -4.491 3.577 -14.356 1.00 95.25 221 THR A O 1
ATOM 1761 N N . GLU A 1 222 ? -5.241 1.458 -14.267 1.00 92.62 222 GLU A N 1
ATOM 1762 C CA . GLU A 1 222 ? -4.158 0.843 -15.045 1.00 92.62 222 GLU A CA 1
ATOM 1763 C C . GLU A 1 222 ? -4.076 1.421 -16.469 1.00 92.62 222 GLU A C 1
ATOM 1765 O O . GLU A 1 222 ? -3.005 1.835 -16.913 1.00 92.62 222 GLU A O 1
ATOM 1770 N N . VAL A 1 223 ? -5.219 1.600 -17.142 1.00 91.19 223 VAL A N 1
ATOM 1771 C CA . VAL A 1 223 ? -5.292 2.291 -18.445 1.00 91.19 223 VAL A CA 1
ATOM 1772 C C . VAL A 1 223 ? -4.782 3.733 -18.354 1.00 91.19 223 VAL A C 1
ATOM 1774 O O . VAL A 1 223 ? -4.061 4.200 -19.235 1.00 91.19 223 VAL A O 1
ATOM 1777 N N . ASN A 1 224 ? -5.118 4.459 -17.287 1.00 92.69 224 ASN A N 1
ATOM 1778 C CA . ASN A 1 224 ? -4.689 5.849 -17.110 1.00 92.69 224 ASN A CA 1
ATOM 1779 C C . ASN A 1 224 ? -3.193 5.980 -16.780 1.00 92.69 224 ASN A C 1
ATOM 1781 O O . ASN A 1 224 ? -2.647 7.083 -16.876 1.00 92.69 224 ASN A O 1
ATOM 1785 N N . LEU A 1 225 ? -2.527 4.873 -16.444 1.00 91.25 225 LEU A N 1
ATOM 1786 C CA . LEU A 1 225 ? -1.081 4.786 -16.255 1.00 91.25 225 LEU A CA 1
ATOM 1787 C C . LEU A 1 225 ? -0.315 4.372 -17.514 1.00 91.25 225 LEU A C 1
ATOM 1789 O O . LEU A 1 225 ? 0.912 4.308 -17.474 1.00 91.25 225 LEU A O 1
ATOM 1793 N N . PHE A 1 226 ? -0.994 4.143 -18.641 1.00 87.06 226 PHE A N 1
ATOM 1794 C CA . PHE A 1 226 ? -0.363 3.642 -19.866 1.00 87.06 226 PHE A CA 1
ATOM 1795 C C . PHE A 1 226 ? 0.847 4.474 -20.333 1.00 87.06 226 PHE A C 1
ATOM 1797 O O . PHE A 1 226 ? 1.821 3.927 -20.837 1.00 87.06 226 PHE A O 1
ATOM 1804 N N . ASN A 1 227 ? 0.812 5.793 -20.122 1.00 86.44 227 ASN A N 1
ATOM 1805 C CA . ASN A 1 227 ? 1.910 6.709 -20.456 1.00 86.44 227 ASN A CA 1
ATOM 1806 C C . ASN A 1 227 ? 2.568 7.340 -19.214 1.00 86.44 227 ASN A C 1
ATOM 1808 O O . ASN A 1 227 ? 3.225 8.375 -19.322 1.00 86.44 227 ASN A O 1
ATOM 1812 N N . ALA A 1 228 ? 2.346 6.771 -18.028 1.00 89.88 228 ALA A N 1
ATOM 1813 C CA . ALA A 1 228 ? 2.926 7.258 -16.783 1.00 89.88 228 ALA A CA 1
ATOM 1814 C C . ALA A 1 228 ? 4.182 6.444 -16.434 1.00 89.88 228 ALA A C 1
ATOM 1816 O O . ALA A 1 228 ? 4.132 5.218 -16.524 1.00 89.88 228 ALA A O 1
ATOM 1817 N N . PRO A 1 229 ? 5.298 7.084 -16.038 1.00 91.25 229 PRO A N 1
ATOM 1818 C CA . PRO A 1 229 ? 6.428 6.357 -15.482 1.00 91.25 229 PRO A CA 1
ATOM 1819 C C . PRO A 1 229 ? 6.065 5.754 -14.107 1.00 91.25 229 PRO A C 1
ATOM 1821 O O . PRO A 1 229 ? 5.189 6.291 -13.422 1.00 91.25 229 PRO A O 1
ATOM 1824 N N . PRO A 1 230 ? 6.757 4.682 -13.688 1.00 93.44 230 PRO A N 1
ATOM 1825 C CA . PRO A 1 230 ? 7.833 4.018 -14.425 1.00 93.44 230 PRO A CA 1
ATOM 1826 C C . PRO A 1 230 ? 7.321 3.038 -15.492 1.00 93.44 230 PRO A C 1
ATOM 1828 O O . PRO A 1 230 ? 6.118 2.802 -15.606 1.00 93.44 230 PRO A O 1
ATOM 1831 N N . SER A 1 231 ? 8.231 2.480 -16.295 1.00 89.69 231 SER A N 1
ATOM 1832 C CA . SER A 1 231 ? 7.889 1.513 -17.340 1.00 89.69 231 SER A CA 1
ATOM 1833 C C . SER A 1 231 ? 7.496 0.148 -16.787 1.00 89.69 231 SER A C 1
ATOM 1835 O O . SER A 1 231 ? 6.746 -0.529 -17.476 1.00 89.69 231 SER A O 1
ATOM 1837 N N . ILE A 1 232 ? 7.957 -0.234 -15.587 1.00 93.38 232 ILE A N 1
ATOM 1838 C CA . ILE A 1 232 ? 7.648 -1.518 -14.940 1.00 93.38 232 ILE A CA 1
ATOM 1839 C C . ILE A 1 232 ? 6.574 -1.305 -13.867 1.00 93.38 232 ILE A C 1
ATOM 1841 O O . ILE A 1 232 ? 6.827 -0.644 -12.857 1.00 93.38 232 ILE A O 1
ATOM 1845 N N . GLN A 1 233 ? 5.379 -1.861 -14.071 1.00 94.38 233 GLN A N 1
ATOM 1846 C CA . GLN A 1 233 ? 4.222 -1.692 -13.186 1.00 94.38 233 GLN A CA 1
ATOM 1847 C C . GLN A 1 233 ? 3.539 -3.042 -12.905 1.00 94.38 233 GLN A C 1
ATOM 1849 O O . GLN A 1 233 ? 2.857 -3.599 -13.762 1.00 94.38 233 GLN A O 1
ATOM 1854 N N . CYS A 1 234 ? 3.668 -3.560 -11.688 1.00 95.31 234 CYS A N 1
ATOM 1855 C CA . CYS A 1 234 ? 3.080 -4.837 -11.284 1.00 95.31 234 CYS A CA 1
ATOM 1856 C C . CYS A 1 234 ? 1.913 -4.610 -10.322 1.00 95.31 234 CYS A C 1
ATOM 1858 O O . CYS A 1 234 ? 2.110 -4.088 -9.225 1.00 95.31 234 CYS A O 1
ATOM 1860 N N . PHE A 1 235 ? 0.713 -5.035 -10.712 1.00 96.69 235 PHE A N 1
ATOM 1861 C CA . PHE A 1 235 ? -0.500 -4.966 -9.902 1.00 96.69 235 PHE A CA 1
ATOM 1862 C C . PHE A 1 235 ? -0.923 -6.370 -9.467 1.00 96.69 235 PHE A C 1
ATOM 1864 O O . PHE A 1 235 ? -1.205 -7.230 -10.302 1.00 96.69 235 PHE A O 1
ATOM 1871 N N . PHE A 1 236 ? -1.017 -6.578 -8.158 1.00 96.62 236 PHE A N 1
ATOM 1872 C CA . PHE A 1 236 ? -1.482 -7.813 -7.536 1.00 96.62 236 PHE A CA 1
ATOM 1873 C C . PHE A 1 236 ? -2.760 -7.522 -6.756 1.00 96.62 236 PHE A C 1
ATOM 1875 O O . PHE A 1 236 ? -2.742 -6.797 -5.761 1.00 96.62 236 PHE A O 1
ATOM 1882 N N . ILE A 1 237 ? -3.879 -8.050 -7.247 1.00 96.00 237 ILE A N 1
ATOM 1883 C CA . ILE A 1 237 ? -5.216 -7.733 -6.751 1.00 96.00 237 ILE A CA 1
ATOM 1884 C C . ILE A 1 237 ? -5.850 -8.987 -6.156 1.00 96.00 237 ILE A C 1
ATOM 1886 O O . ILE A 1 237 ? -6.425 -9.810 -6.870 1.00 96.00 237 ILE A O 1
ATOM 1890 N N . ASP A 1 238 ? -5.776 -9.109 -4.837 1.00 92.12 238 ASP A N 1
ATOM 1891 C CA . ASP A 1 238 ? -6.403 -10.175 -4.058 1.00 92.12 238 ASP A CA 1
ATOM 1892 C C . ASP A 1 238 ? -7.784 -9.729 -3.560 1.00 92.12 238 ASP A C 1
ATOM 1894 O O . ASP A 1 238 ? -7.985 -9.370 -2.397 1.00 92.12 238 ASP A O 1
ATOM 1898 N N . ALA A 1 239 ? -8.731 -9.662 -4.494 1.00 89.75 239 ALA A N 1
ATOM 1899 C CA . ALA A 1 239 ? -10.103 -9.270 -4.218 1.00 89.75 239 ALA A CA 1
ATOM 1900 C C . ALA A 1 239 ? -11.094 -10.149 -4.983 1.00 89.75 239 ALA A C 1
ATOM 1902 O O . ALA A 1 239 ? -10.801 -10.644 -6.079 1.00 89.75 239 ALA A O 1
ATOM 1903 N N . CYS A 1 240 ? -12.286 -10.331 -4.410 1.00 81.56 240 CYS A N 1
ATOM 1904 C CA . CYS A 1 240 ? -13.387 -11.015 -5.081 1.00 81.56 240 CYS A CA 1
ATOM 1905 C C . CYS A 1 240 ? -13.796 -10.279 -6.364 1.00 81.56 240 CYS A C 1
ATOM 1907 O O . CYS A 1 240 ? -13.715 -9.055 -6.463 1.00 81.56 240 CYS A O 1
ATOM 1909 N N . GLN A 1 241 ? -14.323 -11.031 -7.325 1.00 75.00 241 GLN A N 1
ATOM 1910 C CA . GLN A 1 241 ? -15.003 -10.482 -8.498 1.00 75.00 241 GLN A CA 1
ATOM 1911 C C . GLN A 1 241 ? -16.468 -10.920 -8.520 1.00 75.00 241 GLN A C 1
ATOM 1913 O O . GLN A 1 241 ? -17.023 -11.200 -9.585 1.00 75.00 241 GLN A O 1
ATOM 1918 N N . ASP A 1 242 ? -17.093 -11.009 -7.344 1.00 75.62 242 ASP A N 1
ATOM 1919 C CA . ASP A 1 242 ? -18.493 -11.402 -7.232 1.00 75.62 242 ASP A CA 1
ATOM 1920 C C . ASP A 1 242 ? -19.410 -10.368 -7.901 1.00 75.62 242 ASP A C 1
ATOM 1922 O O . ASP A 1 242 ? -19.098 -9.177 -8.008 1.00 75.62 242 ASP A O 1
ATOM 1926 N N . ILE A 1 243 ? -20.569 -10.841 -8.347 1.00 64.81 243 ILE A N 1
ATOM 1927 C CA . ILE A 1 243 ? -21.610 -10.056 -8.991 1.00 64.81 243 ILE A CA 1
ATOM 1928 C C . ILE A 1 243 ? -22.868 -10.089 -8.105 1.00 64.81 243 ILE A C 1
ATOM 1930 O O . ILE A 1 243 ? -23.832 -10.795 -8.428 1.00 64.81 243 ILE A O 1
ATOM 1934 N N . PRO A 1 244 ? -22.920 -9.324 -6.997 1.00 69.00 244 PRO A N 1
ATOM 1935 C CA . PRO A 1 244 ? -24.107 -9.302 -6.155 1.00 69.00 244 PRO A CA 1
ATOM 1936 C C . PRO A 1 244 ? -25.347 -8.887 -6.959 1.00 69.00 244 PRO A C 1
ATOM 1938 O O . PRO A 1 244 ? -25.357 -7.872 -7.659 1.00 69.00 244 PRO A O 1
ATOM 1941 N N . LEU A 1 245 ? -26.434 -9.654 -6.850 1.00 61.66 245 LEU A N 1
ATOM 1942 C CA . LEU A 1 245 ? -27.641 -9.444 -7.662 1.00 61.66 245 LEU A CA 1
ATOM 1943 C C . LEU A 1 245 ? -28.263 -8.047 -7.463 1.00 61.66 245 LEU A C 1
ATOM 1945 O O . LEU A 1 245 ? -28.747 -7.442 -8.419 1.00 61.66 245 LEU A O 1
ATOM 1949 N N . ALA A 1 246 ? -28.191 -7.509 -6.242 1.00 61.66 246 ALA A N 1
ATOM 1950 C CA . ALA A 1 246 ? -28.630 -6.147 -5.931 1.00 61.66 246 ALA A CA 1
ATOM 1951 C C . ALA A 1 246 ? -27.799 -5.076 -6.670 1.00 61.66 246 ALA A C 1
ATOM 1953 O O . ALA A 1 246 ? -28.331 -4.053 -7.107 1.00 61.66 246 ALA A O 1
ATOM 1954 N N . LEU A 1 247 ? -26.507 -5.340 -6.889 1.00 65.19 247 LEU A N 1
ATOM 1955 C CA . LEU A 1 247 ? -25.590 -4.454 -7.607 1.00 65.19 247 LEU A CA 1
ATOM 1956 C C . LEU A 1 247 ? -25.833 -4.467 -9.124 1.00 65.19 247 LEU A C 1
ATOM 1958 O O . LEU A 1 247 ? -25.703 -3.428 -9.778 1.00 65.19 247 LEU A O 1
ATOM 1962 N N . LEU A 1 248 ? -26.257 -5.602 -9.690 1.00 64.69 248 LEU A N 1
ATOM 1963 C CA . LEU A 1 248 ? -26.612 -5.703 -11.113 1.00 64.69 248 LEU A CA 1
ATOM 1964 C C . LEU A 1 248 ? -27.770 -4.786 -11.508 1.00 64.69 248 LEU A C 1
ATOM 1966 O O . LEU A 1 248 ? -27.757 -4.227 -12.605 1.00 64.69 248 LEU A O 1
ATOM 1970 N N . GLN A 1 249 ? -28.760 -4.638 -10.629 1.00 67.06 249 GLN A N 1
ATOM 1971 C CA . GLN A 1 249 ? -29.996 -3.917 -10.934 1.00 67.06 249 GLN A CA 1
ATOM 1972 C C . GLN A 1 249 ? -29.895 -2.413 -10.648 1.00 67.06 249 GLN A C 1
ATOM 1974 O O . GLN A 1 249 ? -30.489 -1.627 -11.383 1.00 67.06 249 GLN A O 1
ATOM 1979 N N . ASN A 1 250 ? -29.116 -2.014 -9.635 1.00 68.31 250 ASN A N 1
ATOM 1980 C CA . ASN A 1 250 ? -29.191 -0.660 -9.071 1.00 68.31 250 ASN A CA 1
ATOM 1981 C C . ASN A 1 250 ? -27.912 0.182 -9.199 1.00 68.31 250 ASN A C 1
ATOM 1983 O O . ASN A 1 250 ? -27.961 1.387 -8.972 1.00 68.31 250 ASN A O 1
ATOM 1987 N N . LEU A 1 251 ? -26.761 -0.388 -9.577 1.00 70.38 251 LEU A N 1
ATOM 1988 C CA . LEU A 1 251 ? -25.556 0.429 -9.777 1.00 70.38 251 LEU A CA 1
ATOM 1989 C C . LEU A 1 251 ? -25.658 1.289 -11.049 1.00 70.38 251 LEU A C 1
ATOM 1991 O O . LEU A 1 251 ? -26.195 0.861 -12.075 1.00 70.38 251 LEU A O 1
ATOM 1995 N N . ALA A 1 252 ? -24.996 2.445 -11.054 1.00 72.69 252 ALA A N 1
ATOM 1996 C CA . ALA A 1 252 ? -24.670 3.147 -12.295 1.00 72.69 252 ALA A CA 1
ATOM 1997 C C . ALA A 1 252 ? -23.780 2.266 -13.209 1.00 72.69 252 ALA A C 1
ATOM 1999 O O . ALA A 1 252 ? -23.163 1.311 -12.726 1.00 72.69 252 ALA A O 1
ATOM 2000 N N . PRO A 1 253 ? -23.696 2.533 -14.527 1.00 71.38 253 PRO A N 1
ATOM 2001 C CA . PRO A 1 253 ? -22.812 1.788 -15.429 1.00 71.38 253 PRO A CA 1
ATOM 2002 C C . PRO A 1 253 ? -21.326 1.865 -15.049 1.00 71.38 253 PRO A C 1
ATOM 2004 O O . PRO A 1 253 ? -20.601 0.904 -15.274 1.00 71.38 253 PRO A O 1
ATOM 2007 N N . ASN A 1 254 ? -20.893 2.982 -14.456 1.00 80.31 254 ASN A N 1
ATOM 2008 C CA . ASN A 1 254 ? -19.539 3.172 -13.941 1.00 80.31 254 ASN A CA 1
ATOM 2009 C C . ASN A 1 254 ? -19.600 3.699 -12.496 1.00 80.31 254 ASN A C 1
ATOM 2011 O O . ASN A 1 254 ? -19.676 4.910 -12.305 1.00 80.31 254 ASN A O 1
ATOM 2015 N N . PRO A 1 255 ? -19.681 2.809 -11.495 1.00 84.19 255 PRO A N 1
ATOM 2016 C CA . PRO A 1 255 ? -19.905 3.188 -10.100 1.00 84.19 255 PRO A CA 1
ATOM 2017 C C . PRO A 1 255 ? -18.649 3.598 -9.319 1.00 84.19 255 PRO A C 1
ATOM 2019 O O . PRO A 1 255 ? -18.783 3.977 -8.159 1.00 84.19 255 PRO A O 1
ATOM 2022 N N . GLY A 1 256 ? -17.460 3.474 -9.911 1.00 89.75 256 GLY A N 1
ATOM 2023 C CA . GLY A 1 256 ? -16.188 3.773 -9.259 1.00 89.75 256 GLY A CA 1
ATOM 2024 C C . GLY A 1 256 ? -15.356 4.806 -10.007 1.00 89.75 256 GLY A C 1
ATOM 2025 O O . GLY A 1 256 ? -15.600 5.098 -11.184 1.00 89.75 256 GLY A O 1
ATOM 2026 N N . ASP A 1 257 ? -14.350 5.306 -9.301 1.00 94.69 257 ASP A N 1
ATOM 2027 C CA . ASP A 1 257 ? -13.399 6.307 -9.762 1.00 94.69 257 ASP A CA 1
ATOM 2028 C C . ASP A 1 257 ? -12.008 5.682 -9.924 1.00 94.69 257 ASP A C 1
ATOM 2030 O O . ASP A 1 257 ? -11.607 4.783 -9.181 1.00 94.69 257 ASP A O 1
ATOM 2034 N N . ALA A 1 258 ? -11.261 6.142 -10.926 1.00 95.88 258 ALA A N 1
ATOM 2035 C CA . ALA A 1 258 ? -9.873 5.736 -11.111 1.00 95.88 258 ALA A CA 1
ATOM 2036 C C . ALA A 1 258 ? -8.959 6.545 -10.181 1.00 95.88 258 ALA A C 1
ATOM 2038 O O . ALA A 1 258 ? -9.095 7.767 -10.121 1.00 95.88 258 ALA A O 1
ATOM 2039 N N . LEU A 1 259 ? -7.970 5.896 -9.556 1.00 96.31 259 LEU A N 1
ATOM 2040 C CA . LEU A 1 259 ? -6.984 6.567 -8.687 1.00 96.31 259 LEU A CA 1
ATOM 2041 C C . LEU A 1 259 ? -6.070 7.519 -9.465 1.00 96.31 259 LEU A C 1
ATOM 2043 O O . LEU A 1 259 ? -5.479 8.440 -8.912 1.00 96.31 259 LEU A O 1
ATOM 2047 N N . LYS A 1 260 ? -5.947 7.307 -10.778 1.00 93.19 260 LYS A N 1
ATOM 2048 C CA . LYS A 1 260 ? -5.247 8.213 -11.682 1.00 93.19 260 LYS A CA 1
ATOM 2049 C C . LYS A 1 260 ? -6.229 8.802 -12.670 1.00 93.19 260 LYS A C 1
ATOM 2051 O O . LYS A 1 260 ? -6.884 8.067 -13.401 1.00 93.19 260 LYS A O 1
ATOM 2056 N N . LYS A 1 261 ? -6.255 10.129 -12.790 1.00 89.38 261 LYS A N 1
ATOM 2057 C CA . LYS A 1 261 ? -6.947 10.803 -13.900 1.00 89.38 261 LYS A CA 1
ATOM 2058 C C . LYS A 1 261 ? -6.150 10.669 -15.203 1.00 89.38 261 LYS A C 1
ATOM 2060 O O . LYS A 1 261 ? -4.914 10.768 -15.155 1.00 89.38 261 LYS A O 1
ATOM 2065 N N . PRO A 1 262 ? -6.826 10.503 -16.356 1.00 83.50 262 PRO A N 1
ATOM 2066 C CA . PRO A 1 262 ? -6.157 10.430 -17.647 1.00 83.50 262 PRO A CA 1
ATOM 2067 C C . PRO A 1 262 ? -5.357 11.710 -17.894 1.00 83.50 262 PRO A C 1
ATOM 2069 O O . PRO A 1 262 ? -5.812 12.815 -17.592 1.00 83.50 262 PRO A O 1
ATOM 2072 N N . ALA A 1 263 ? -4.157 11.557 -18.441 1.00 80.44 263 ALA A N 1
ATOM 2073 C CA . ALA A 1 263 ? -3.289 12.669 -18.791 1.00 80.44 263 ALA A CA 1
ATOM 2074 C C . ALA A 1 263 ? -2.781 12.500 -20.223 1.00 80.44 263 ALA A C 1
ATOM 2076 O O . ALA A 1 263 ? -2.468 11.394 -20.661 1.00 80.44 263 ALA A O 1
ATOM 2077 N N . ASN A 1 264 ? -2.670 13.616 -20.942 1.00 74.00 264 ASN A N 1
ATOM 2078 C CA . ASN A 1 264 ? -1.997 13.640 -22.233 1.00 74.00 264 ASN A CA 1
ATOM 2079 C C . ASN A 1 264 ? -0.488 13.588 -21.979 1.00 74.00 264 ASN A C 1
ATOM 2081 O O . ASN A 1 264 ? 0.131 14.617 -21.716 1.00 74.00 264 ASN A O 1
ATOM 2085 N N . ALA A 1 265 ? 0.085 12.391 -22.026 1.00 75.12 265 ALA A N 1
ATOM 2086 C CA . ALA A 1 265 ? 1.522 12.168 -21.927 1.00 75.12 265 ALA A CA 1
ATOM 2087 C C . ALA A 1 265 ? 2.048 11.530 -23.225 1.00 75.12 265 ALA A C 1
ATOM 2089 O O . ALA A 1 265 ? 1.292 10.817 -23.896 1.00 75.12 265 ALA A O 1
ATOM 2090 N N . PRO A 1 266 ? 3.312 11.795 -23.611 1.00 75.06 266 PRO A N 1
ATOM 2091 C CA . PRO A 1 266 ? 3.955 11.092 -24.715 1.00 75.06 266 PRO A CA 1
ATOM 2092 C C . PRO A 1 266 ? 3.891 9.578 -24.511 1.00 75.06 266 PRO A C 1
ATOM 2094 O O . PRO A 1 266 ? 3.957 9.104 -23.379 1.00 75.06 266 PRO A O 1
ATOM 2097 N N . ALA A 1 267 ? 3.786 8.828 -25.607 1.00 75.56 267 ALA A N 1
ATOM 2098 C CA . ALA A 1 267 ? 3.818 7.374 -25.537 1.00 75.56 267 ALA A CA 1
ATOM 2099 C C . ALA A 1 267 ? 5.146 6.899 -24.932 1.00 75.56 267 ALA A C 1
ATOM 2101 O O . ALA A 1 267 ? 6.216 7.300 -25.402 1.00 75.56 267 ALA A O 1
ATOM 2102 N N . LEU A 1 268 ? 5.078 6.037 -23.918 1.00 76.69 268 LEU A N 1
ATOM 2103 C CA . LEU A 1 268 ? 6.257 5.318 -23.446 1.00 76.69 268 LEU A CA 1
ATOM 2104 C C . LEU A 1 268 ? 6.632 4.266 -24.493 1.00 76.69 268 LEU A C 1
ATOM 2106 O O . LEU A 1 268 ? 5.787 3.493 -24.940 1.00 76.69 268 LEU A O 1
ATOM 2110 N N . ALA A 1 269 ? 7.897 4.260 -24.918 1.00 69.50 269 ALA A N 1
ATOM 2111 C CA . ALA A 1 269 ? 8.363 3.366 -25.980 1.00 69.50 269 ALA A CA 1
ATOM 2112 C C . ALA A 1 269 ? 8.319 1.885 -25.566 1.00 69.50 269 ALA A C 1
ATOM 2114 O O . ALA A 1 269 ? 8.146 1.014 -26.416 1.00 69.50 269 ALA A O 1
ATOM 2115 N N . GLN A 1 270 ? 8.475 1.614 -24.270 1.00 76.38 270 GLN A N 1
ATOM 2116 C CA . GLN A 1 270 ? 8.388 0.293 -23.662 1.00 76.38 270 GLN A CA 1
ATOM 2117 C C . GLN A 1 270 ? 7.659 0.438 -22.325 1.00 76.38 270 GLN A C 1
ATOM 2119 O O . GLN A 1 270 ? 8.088 1.210 -21.466 1.00 76.38 270 GLN A O 1
ATOM 2124 N N . ARG A 1 271 ? 6.538 -0.271 -22.185 1.00 84.06 271 ARG A N 1
ATOM 2125 C CA . ARG A 1 271 ? 5.794 -0.428 -20.935 1.00 84.06 271 ARG A CA 1
ATOM 2126 C C . ARG A 1 271 ? 5.667 -1.917 -20.669 1.00 84.06 271 ARG A C 1
ATOM 2128 O O . ARG A 1 271 ? 5.152 -2.646 -21.514 1.00 84.06 271 ARG A O 1
ATOM 2135 N N . ASP A 1 272 ? 6.129 -2.313 -19.501 1.00 86.00 272 ASP A N 1
ATOM 2136 C CA . ASP A 1 272 ? 5.965 -3.629 -18.920 1.00 86.00 272 ASP A CA 1
ATOM 2137 C C . ASP A 1 272 ? 4.992 -3.493 -17.748 1.00 86.00 272 ASP A C 1
ATOM 2139 O O . ASP A 1 272 ? 5.320 -2.946 -16.696 1.00 86.00 272 ASP A O 1
ATOM 2143 N N . ALA A 1 273 ? 3.740 -3.876 -17.968 1.00 86.62 273 ALA A N 1
ATOM 2144 C CA . ALA A 1 273 ? 2.727 -3.717 -16.948 1.00 86.62 273 ALA A CA 1
ATOM 2145 C C . ALA A 1 273 ? 1.770 -4.891 -16.918 1.00 86.62 273 ALA A C 1
ATOM 2147 O O . ALA A 1 273 ? 1.177 -5.265 -17.933 1.00 86.62 273 ALA A O 1
ATOM 2148 N N . HIS A 1 274 ? 1.600 -5.427 -15.718 1.00 89.12 274 HIS A N 1
ATOM 2149 C CA . HIS A 1 274 ? 0.846 -6.641 -15.486 1.00 89.12 274 HIS A CA 1
ATOM 2150 C C . HIS A 1 274 ? -0.174 -6.439 -14.378 1.00 89.12 274 HIS A C 1
ATOM 2152 O O . HIS A 1 274 ? 0.128 -5.865 -13.333 1.00 89.12 274 HIS A O 1
ATOM 2158 N N . LEU A 1 275 ? -1.379 -6.949 -14.614 1.00 91.75 275 LEU A N 1
ATOM 2159 C CA . LEU A 1 275 ? -2.487 -6.930 -13.672 1.00 91.75 275 LEU A CA 1
ATOM 2160 C C . LEU A 1 275 ? -2.933 -8.364 -13.397 1.00 91.75 275 LEU A C 1
ATOM 2162 O O . LEU A 1 275 ? -3.569 -9.000 -14.239 1.00 91.75 275 LEU A O 1
ATOM 2166 N N . TYR A 1 276 ? -2.586 -8.861 -12.213 1.00 91.88 276 TYR A N 1
ATOM 2167 C CA . TYR A 1 276 ? -2.928 -10.197 -11.743 1.00 91.88 276 TYR A CA 1
ATOM 2168 C C . TYR A 1 276 ? -4.092 -10.122 -10.758 1.00 91.88 276 TYR A C 1
ATOM 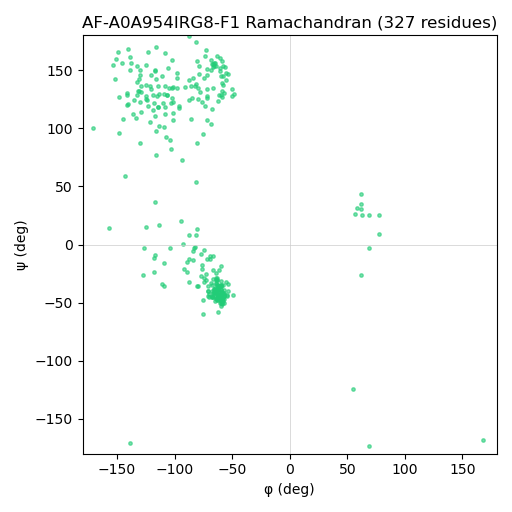2170 O O . TYR A 1 276 ? -4.028 -9.398 -9.764 1.00 91.88 276 TYR A O 1
ATOM 2178 N N . PHE A 1 277 ? -5.144 -10.893 -11.024 1.00 87.94 277 PHE A N 1
ATOM 2179 C CA . PHE A 1 277 ? -6.294 -11.028 -10.133 1.00 87.94 277 PHE A CA 1
ATOM 2180 C C . PHE A 1 277 ? -6.258 -12.373 -9.406 1.00 87.94 277 PHE A C 1
ATOM 2182 O O . PHE A 1 277 ? -6.073 -13.411 -10.039 1.00 87.94 277 PHE A O 1
ATOM 2189 N N . GLY A 1 278 ? -6.507 -12.351 -8.096 1.00 79.12 27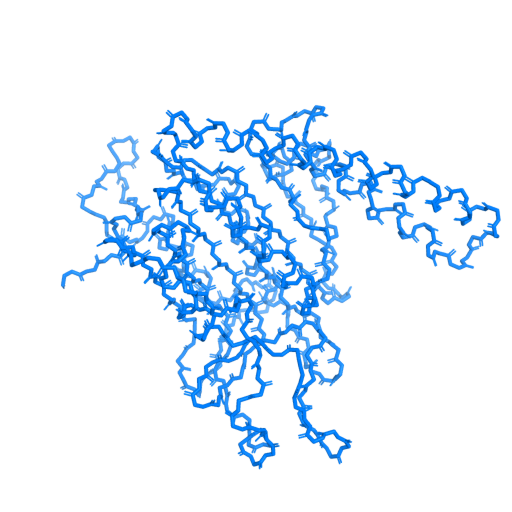8 GLY A N 1
ATOM 2190 C CA . GLY A 1 278 ? -6.583 -13.542 -7.247 1.00 79.12 278 GLY A CA 1
ATOM 2191 C C . GLY A 1 278 ? -7.882 -14.339 -7.356 1.00 79.12 278 GLY A C 1
ATOM 2192 O O . GLY A 1 278 ? -7.972 -15.445 -6.829 1.00 79.12 278 GLY A O 1
ATOM 2193 N N . SER A 1 279 ? -8.880 -13.815 -8.067 1.00 77.25 279 SER A N 1
ATOM 2194 C CA . SER A 1 279 ? -10.136 -14.507 -8.356 1.00 77.25 279 SER A CA 1
ATOM 2195 C C . SER A 1 279 ? -10.510 -14.390 -9.833 1.00 77.25 279 SER A C 1
ATOM 2197 O O . SER A 1 279 ? -10.126 -13.442 -10.525 1.00 77.25 279 SER A O 1
ATOM 2199 N N . HIS A 1 280 ? -11.275 -15.364 -10.328 1.00 69.25 280 HIS A N 1
ATOM 2200 C CA . HIS A 1 280 ? -11.921 -15.276 -11.635 1.00 69.25 280 HIS A CA 1
ATOM 2201 C C . HIS A 1 280 ? -13.201 -14.435 -11.557 1.00 69.25 280 HIS A C 1
ATOM 2203 O O . HIS A 1 280 ? -13.822 -14.324 -10.503 1.00 69.25 280 HIS A O 1
ATOM 2209 N N . ILE A 1 281 ? -13.631 -13.895 -12.701 1.00 67.00 281 ILE A N 1
ATOM 2210 C CA . ILE A 1 281 ? -14.906 -13.176 -12.830 1.00 67.00 281 ILE A CA 1
ATOM 2211 C C . ILE A 1 281 ? -16.046 -14.018 -12.237 1.00 67.00 281 ILE A C 1
ATOM 2213 O O . ILE A 1 281 ? -16.173 -15.201 -12.559 1.00 67.00 281 ILE A O 1
ATOM 2217 N N . ALA A 1 282 ? -16.896 -13.386 -11.424 1.00 59.44 282 ALA A N 1
ATOM 2218 C CA . ALA A 1 282 ? -18.029 -14.005 -10.736 1.00 59.44 282 ALA A CA 1
ATOM 2219 C C . ALA A 1 282 ? -17.648 -15.111 -9.735 1.00 59.44 282 ALA A C 1
ATOM 2221 O O . ALA A 1 282 ? -18.450 -16.014 -9.492 1.00 59.44 282 ALA A O 1
ATOM 2222 N N . GLN A 1 283 ? -16.430 -15.083 -9.187 1.00 61.75 283 GLN A N 1
ATOM 2223 C CA . GLN A 1 283 ? -15.979 -15.990 -8.130 1.00 61.75 283 GLN A CA 1
ATOM 2224 C C . GLN A 1 283 ? -15.451 -15.207 -6.921 1.00 61.75 283 GLN A C 1
ATOM 2226 O O . GLN A 1 283 ? -14.993 -14.065 -7.033 1.00 61.75 283 GLN A O 1
ATOM 2231 N N . GLU A 1 284 ? -15.517 -15.849 -5.757 1.00 66.06 284 GLU A N 1
ATOM 2232 C CA . GLU A 1 284 ? -14.926 -15.350 -4.517 1.00 66.06 284 GLU A CA 1
ATOM 2233 C C . GLU A 1 284 ? -13.412 -15.623 -4.496 1.00 66.06 284 GLU A C 1
ATOM 2235 O O . GLU A 1 284 ? -12.938 -16.633 -5.024 1.00 66.06 284 GLU A O 1
ATOM 2240 N N . ALA A 1 285 ? -12.651 -14.721 -3.876 1.00 66.31 285 ALA A N 1
ATOM 2241 C CA . ALA A 1 285 ? -11.290 -14.993 -3.433 1.00 66.31 285 ALA A CA 1
ATOM 2242 C C . ALA A 1 285 ? -11.371 -15.666 -2.053 1.00 66.31 285 ALA A C 1
ATOM 2244 O O . ALA A 1 285 ? -12.021 -15.148 -1.146 1.00 66.31 285 ALA A O 1
ATOM 2245 N N . PHE A 1 286 ? -10.748 -16.836 -1.901 1.00 74.88 286 PHE A N 1
ATOM 2246 C CA . PHE A 1 286 ? -10.800 -17.619 -0.664 1.00 74.88 286 PHE A CA 1
ATOM 2247 C C . PHE A 1 286 ? -9.481 -17.543 0.109 1.00 74.88 286 PHE A C 1
ATOM 2249 O O . PHE A 1 286 ? -8.402 -17.421 -0.472 1.00 74.88 286 PHE A O 1
ATOM 2256 N N . GLY A 1 287 ? -9.572 -17.695 1.427 1.00 74.75 287 GLY A N 1
ATOM 2257 C CA . GLY A 1 287 ? -8.428 -17.833 2.319 1.00 74.75 287 GLY A CA 1
ATOM 2258 C C . GLY A 1 287 ? -8.784 -18.658 3.556 1.00 74.75 287 GLY A C 1
ATOM 2259 O O . GLY A 1 287 ? -9.973 -18.804 3.866 1.00 74.75 287 GLY A O 1
ATOM 2260 N N . PRO A 1 288 ? -7.787 -19.218 4.258 1.00 80.00 288 PRO A N 1
ATOM 2261 C CA . PRO A 1 288 ? -8.001 -19.826 5.565 1.00 80.00 288 PRO A CA 1
ATOM 2262 C C . PRO A 1 288 ? -8.417 -18.766 6.588 1.00 80.00 288 PRO A C 1
ATOM 2264 O O . PRO A 1 288 ? -8.059 -17.599 6.473 1.00 80.00 288 PRO A O 1
ATOM 2267 N N . GLU A 1 289 ? -9.139 -19.174 7.629 1.00 76.56 289 GLU A N 1
ATOM 2268 C CA . GLU A 1 289 ? -9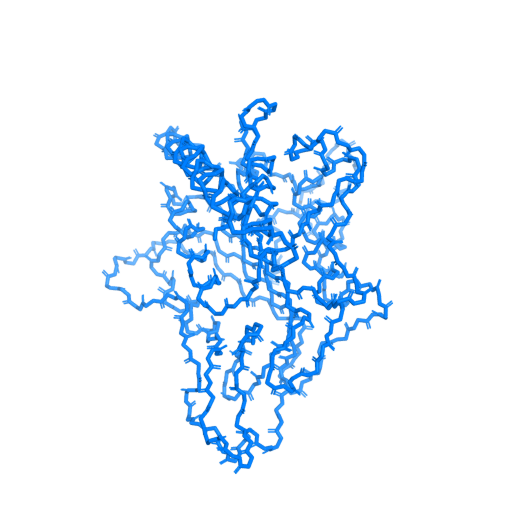.411 -18.289 8.762 1.00 76.56 289 GLU A CA 1
ATOM 2269 C C . GLU A 1 289 ? -8.088 -17.882 9.441 1.00 76.56 289 GLU A C 1
ATOM 2271 O O . GLU A 1 289 ? -7.285 -18.749 9.790 1.00 76.56 289 GLU A O 1
ATOM 2276 N N . ASN A 1 290 ? -7.881 -16.575 9.646 1.00 80.25 290 ASN A N 1
ATOM 2277 C CA . ASN A 1 290 ? -6.689 -15.983 10.278 1.00 80.25 290 ASN A CA 1
ATOM 2278 C C . ASN A 1 290 ? -5.355 -16.217 9.544 1.00 80.25 290 ASN A C 1
ATOM 2280 O O . ASN A 1 290 ? -4.303 -16.296 10.179 1.00 80.25 290 ASN A O 1
ATOM 2284 N N . ASP A 1 291 ? -5.389 -16.328 8.217 1.00 87.94 291 ASP A N 1
ATOM 2285 C CA . ASP A 1 291 ? -4.189 -16.441 7.386 1.00 87.94 291 ASP A CA 1
ATOM 2286 C C . ASP A 1 291 ? -4.342 -15.620 6.093 1.00 87.94 291 ASP A C 1
ATOM 2288 O O . ASP A 1 291 ? -5.433 -15.136 5.769 1.00 87.94 291 ASP A O 1
ATOM 2292 N N . ALA A 1 292 ? -3.246 -15.436 5.356 1.00 88.75 292 ALA A N 1
ATOM 2293 C CA . ALA A 1 292 ? -3.255 -14.754 4.067 1.00 88.75 292 ALA A CA 1
ATOM 2294 C C . ALA A 1 292 ? -4.164 -15.495 3.063 1.00 88.75 292 ALA A C 1
ATOM 2296 O O . ALA A 1 292 ? -4.266 -16.725 3.131 1.00 88.75 292 ALA A O 1
ATOM 2297 N N . PRO A 1 293 ? -4.813 -14.807 2.104 1.00 88.12 293 PRO A N 1
ATOM 2298 C CA . PRO A 1 293 ? -5.659 -15.477 1.123 1.00 88.12 293 PRO A CA 1
ATOM 2299 C C . PRO A 1 293 ? -4.828 -16.376 0.199 1.00 88.12 293 PRO A C 1
ATOM 2301 O O . PRO A 1 293 ? -3.627 -16.164 0.024 1.00 88.12 293 PRO A O 1
ATOM 2304 N N . PHE A 1 294 ? -5.451 -17.391 -0.410 1.00 87.94 294 PHE A N 1
ATOM 2305 C CA . PHE A 1 294 ? -4.714 -18.394 -1.191 1.00 87.94 294 PHE A CA 1
ATOM 2306 C C . PHE A 1 294 ? -3.937 -17.787 -2.359 1.00 87.94 294 PHE A C 1
ATOM 2308 O O . PHE A 1 294 ? -2.827 -18.231 -2.636 1.00 87.94 294 PHE A O 1
ATOM 2315 N N . PHE A 1 295 ? -4.475 -16.753 -3.014 1.00 90.38 295 PHE A N 1
ATOM 2316 C CA . PHE A 1 295 ? -3.730 -16.037 -4.048 1.00 90.38 295 PHE A CA 1
ATOM 2317 C C . PHE A 1 295 ? -2.432 -15.455 -3.493 1.00 90.38 295 PHE A C 1
ATOM 2319 O O . PHE A 1 295 ? -1.378 -15.673 -4.081 1.00 90.38 295 PHE A O 1
ATOM 2326 N N . THR A 1 296 ? -2.485 -14.777 -2.346 1.00 91.62 296 THR A N 1
ATOM 2327 C CA . THR A 1 296 ? -1.282 -14.257 -1.691 1.00 91.62 296 THR A CA 1
ATOM 2328 C C . THR A 1 296 ? -0.307 -15.372 -1.326 1.00 91.62 296 THR A C 1
ATOM 2330 O O . THR A 1 296 ? 0.885 -15.238 -1.586 1.00 91.62 296 THR A O 1
ATOM 2333 N N . GLN A 1 297 ? -0.789 -16.488 -0.773 1.00 90.00 297 GLN A N 1
ATOM 2334 C CA . GLN A 1 297 ? 0.072 -17.625 -0.428 1.00 90.00 297 GLN A CA 1
ATOM 2335 C C . GLN A 1 297 ? 0.812 -18.172 -1.654 1.00 90.00 297 GLN A C 1
ATOM 2337 O O . GLN A 1 297 ? 2.027 -18.366 -1.610 1.00 90.00 297 GLN A O 1
ATOM 2342 N N . GLU A 1 298 ? 0.100 -18.378 -2.762 1.00 90.06 298 GLU A N 1
ATOM 2343 C CA . GLU A 1 298 ? 0.690 -18.874 -4.007 1.00 90.06 298 GLU A CA 1
ATOM 2344 C C . GLU A 1 298 ? 1.583 -17.827 -4.678 1.00 90.06 298 GLU A C 1
ATOM 2346 O O . GLU A 1 298 ? 2.637 -18.175 -5.210 1.00 90.06 298 GLU A O 1
ATOM 2351 N N . LEU A 1 299 ? 1.223 -16.542 -4.601 1.00 90.56 299 LEU A N 1
ATOM 2352 C CA . LEU A 1 299 ? 2.063 -15.441 -5.064 1.00 90.56 299 LEU A CA 1
ATOM 2353 C C . LEU A 1 299 ? 3.397 -15.437 -4.313 1.00 90.56 299 LEU A C 1
ATOM 2355 O O . LEU A 1 299 ? 4.446 -15.408 -4.952 1.00 90.56 299 LEU A O 1
ATOM 2359 N N . MET A 1 300 ? 3.377 -15.527 -2.979 1.00 90.38 300 MET A N 1
ATOM 2360 C CA . MET A 1 300 ? 4.599 -15.625 -2.174 1.00 90.38 300 MET A CA 1
ATOM 2361 C C . MET A 1 300 ? 5.374 -16.894 -2.503 1.00 90.38 300 MET A C 1
ATOM 2363 O O . MET A 1 300 ? 6.583 -16.836 -2.693 1.00 90.38 300 MET A O 1
ATOM 2367 N N . ALA A 1 301 ? 4.699 -18.036 -2.645 1.00 84.19 301 ALA A N 1
ATOM 2368 C CA . ALA A 1 301 ? 5.361 -19.282 -3.002 1.00 84.19 301 ALA A CA 1
ATOM 2369 C C . ALA A 1 301 ? 6.090 -19.168 -4.353 1.00 84.19 301 ALA A C 1
ATOM 2371 O O . ALA A 1 301 ? 7.235 -19.612 -4.469 1.00 84.19 301 ALA A O 1
ATOM 2372 N N . CYS A 1 302 ? 5.454 -18.540 -5.346 1.00 84.31 302 CYS A N 1
ATOM 2373 C CA . CYS A 1 302 ? 6.053 -18.257 -6.644 1.00 84.31 302 CYS A CA 1
ATOM 2374 C C . CYS A 1 302 ? 7.254 -17.327 -6.497 1.00 84.31 302 CYS A C 1
ATOM 2376 O O . CYS A 1 302 ? 8.350 -17.742 -6.863 1.00 84.31 302 CYS A O 1
ATOM 2378 N N . LEU A 1 303 ? 7.055 -16.133 -5.929 1.00 83.38 303 LEU A N 1
ATOM 2379 C CA . LEU A 1 303 ? 8.069 -15.081 -5.811 1.00 83.38 303 LEU A CA 1
ATOM 2380 C C . LEU A 1 303 ? 9.268 -15.478 -4.945 1.00 83.38 303 LEU A C 1
ATOM 2382 O O . LEU A 1 303 ? 10.373 -15.002 -5.187 1.00 83.38 303 LEU A O 1
ATOM 2386 N N . GLU A 1 304 ? 9.066 -16.338 -3.948 1.00 76.62 304 GLU A N 1
ATOM 2387 C CA . GLU A 1 304 ? 10.152 -16.837 -3.117 1.00 76.62 304 GLU A CA 1
ATOM 2388 C C . GLU A 1 304 ? 10.970 -17.884 -3.872 1.00 76.62 304 GLU A C 1
ATOM 2390 O O . GLU A 1 304 ? 12.159 -17.662 -4.068 1.00 76.62 304 GLU A O 1
ATOM 2395 N N . HIS A 1 305 ? 10.383 -19.004 -4.318 1.00 62.78 305 HIS A N 1
ATOM 2396 C CA . HIS A 1 305 ? 11.190 -20.149 -4.779 1.00 62.78 305 HIS A CA 1
ATOM 2397 C C . HIS A 1 305 ? 10.481 -21.124 -5.743 1.00 62.78 305 HIS A C 1
ATOM 2399 O O . HIS A 1 305 ? 10.942 -22.260 -5.892 1.00 62.78 305 HIS A O 1
ATOM 2405 N N . ARG A 1 306 ? 9.330 -20.773 -6.345 1.00 50.91 306 ARG A N 1
ATOM 2406 C CA . ARG A 1 306 ? 8.528 -21.748 -7.126 1.00 50.91 306 ARG A CA 1
ATOM 2407 C C . ARG A 1 306 ? 8.166 -21.363 -8.555 1.00 50.91 306 ARG A C 1
ATOM 2409 O O . ARG A 1 306 ? 7.591 -22.213 -9.234 1.00 50.91 306 ARG A O 1
ATOM 2416 N N . ALA A 1 307 ? 8.505 -20.173 -9.051 1.00 47.91 307 ALA A N 1
ATOM 2417 C CA . ALA A 1 307 ? 8.394 -19.934 -10.492 1.00 47.91 307 ALA A CA 1
ATOM 2418 C C . ALA A 1 307 ? 9.677 -20.365 -11.220 1.00 47.91 307 ALA A C 1
ATOM 2420 O O . ALA A 1 307 ? 10.788 -20.200 -10.716 1.00 47.91 307 ALA A O 1
ATOM 2421 N N . ALA A 1 308 ? 9.513 -20.955 -12.405 1.00 38.53 308 ALA A N 1
ATOM 2422 C CA . ALA A 1 308 ? 10.632 -21.254 -13.284 1.00 38.53 308 ALA A CA 1
ATOM 2423 C C . ALA A 1 308 ? 11.221 -19.930 -13.784 1.00 38.53 308 ALA A C 1
ATOM 2425 O O . ALA A 1 308 ? 10.543 -19.170 -14.466 1.00 38.53 308 ALA A O 1
ATOM 2426 N N . ALA A 1 309 ? 12.472 -19.653 -13.437 1.00 44.03 309 ALA A N 1
ATOM 2427 C CA . ALA A 1 309 ? 13.270 -18.641 -14.115 1.00 44.03 309 ALA A CA 1
ATOM 2428 C C . ALA A 1 309 ? 14.244 -19.336 -15.065 1.00 44.03 309 ALA A C 1
ATOM 2430 O O . ALA A 1 309 ? 14.548 -20.503 -14.867 1.00 44.03 309 ALA A O 1
ATOM 2431 N N . GLU A 1 310 ? 14.773 -18.662 -16.084 1.00 40.94 310 GLU A N 1
ATOM 2432 C CA . GLU A 1 310 ? 15.882 -19.231 -16.873 1.00 40.94 310 GLU A CA 1
ATOM 2433 C C . GLU A 1 310 ? 17.195 -19.299 -16.071 1.00 40.94 310 GLU A C 1
ATOM 2435 O O . GLU A 1 310 ? 18.153 -19.955 -16.481 1.00 40.94 310 GLU A O 1
ATOM 2440 N N . VAL A 1 311 ? 17.243 -18.635 -14.912 1.00 47.53 311 VAL A N 1
ATOM 2441 C CA . VAL A 1 311 ? 18.451 -18.432 -14.115 1.00 47.53 311 VAL A CA 1
ATOM 2442 C C . VAL A 1 311 ? 18.329 -19.160 -12.776 1.00 47.53 311 VAL A C 1
ATOM 2444 O O . VAL A 1 311 ? 17.461 -18.857 -11.957 1.00 47.53 311 VAL A O 1
ATOM 2447 N N . LEU A 1 312 ? 19.229 -20.118 -12.563 1.00 45.84 312 LEU A N 1
ATOM 2448 C CA . LEU A 1 312 ? 19.497 -20.737 -11.268 1.00 45.84 312 LEU A CA 1
ATOM 2449 C C . LEU A 1 312 ? 20.357 -19.768 -10.439 1.00 45.84 312 LEU A C 1
ATOM 2451 O O . LEU A 1 312 ? 21.368 -19.275 -10.941 1.00 45.84 312 LEU A O 1
ATOM 2455 N N . ASP A 1 313 ? 19.995 -19.493 -9.187 1.00 53.09 313 ASP A N 1
ATOM 2456 C CA . ASP A 1 313 ? 20.922 -18.830 -8.267 1.00 53.09 313 ASP A CA 1
ATOM 2457 C C . ASP A 1 313 ? 22.025 -19.820 -7.868 1.00 53.09 313 ASP A C 1
ATOM 2459 O O . ASP A 1 313 ? 21.797 -20.756 -7.100 1.00 53.09 313 ASP A O 1
ATOM 2463 N N . GLU A 1 314 ? 23.234 -19.604 -8.393 1.00 56.16 314 GLU A N 1
ATOM 2464 C CA . GLU A 1 314 ? 24.401 -20.475 -8.193 1.00 56.16 314 GLU A CA 1
ATOM 2465 C C . GLU A 1 314 ? 24.817 -20.624 -6.717 1.00 56.16 314 GLU A C 1
ATOM 2467 O O . GLU A 1 314 ? 25.537 -21.562 -6.376 1.00 56.16 314 GLU A O 1
ATOM 2472 N N . ASN A 1 315 ? 24.380 -19.724 -5.826 1.00 59.16 315 ASN A N 1
ATOM 2473 C CA . ASN A 1 315 ? 24.693 -19.808 -4.397 1.00 59.16 315 ASN A CA 1
ATOM 2474 C C . ASN A 1 315 ? 23.680 -20.633 -3.599 1.00 59.16 315 ASN A C 1
ATOM 2476 O O . ASN A 1 315 ? 24.015 -21.113 -2.513 1.00 59.16 315 ASN A O 1
ATOM 2480 N N . SER A 1 316 ? 22.448 -20.764 -4.095 1.00 56.31 316 SER A N 1
ATOM 2481 C CA . SER A 1 316 ? 21.357 -21.426 -3.377 1.00 56.31 316 SER A CA 1
ATOM 2482 C C . SER A 1 316 ? 20.830 -22.682 -4.069 1.00 56.31 316 SER A C 1
ATOM 2484 O O . SER A 1 316 ? 20.087 -23.426 -3.434 1.00 56.31 316 SER A O 1
ATOM 2486 N N . ASP A 1 317 ? 21.245 -22.963 -5.312 1.00 58.03 317 ASP A N 1
ATOM 2487 C CA . ASP A 1 317 ? 20.728 -24.069 -6.137 1.00 58.03 317 ASP A CA 1
ATOM 2488 C C . ASP A 1 317 ? 19.192 -23.990 -6.330 1.00 58.03 317 ASP A C 1
ATOM 2490 O O . ASP A 1 317 ? 18.511 -24.996 -6.549 1.00 58.03 317 ASP A O 1
ATOM 2494 N N . LEU A 1 318 ? 18.626 -22.778 -6.246 1.00 47.44 318 LEU A N 1
ATOM 2495 C CA . LEU A 1 318 ? 17.190 -22.511 -6.350 1.00 47.44 318 LEU A CA 1
ATOM 2496 C C . LEU A 1 318 ? 16.867 -21.640 -7.572 1.00 47.44 318 LEU A C 1
ATOM 2498 O O . LEU A 1 318 ? 17.662 -20.803 -8.001 1.00 47.44 318 LEU A O 1
ATOM 2502 N N . TRP A 1 319 ? 15.668 -21.826 -8.125 1.00 48.34 319 TRP A N 1
ATOM 2503 C CA . TRP A 1 319 ? 15.112 -20.960 -9.167 1.00 48.34 319 TRP A CA 1
ATOM 2504 C C . TRP A 1 319 ? 14.538 -19.696 -8.516 1.00 48.34 319 TRP A C 1
ATOM 2506 O O . TRP A 1 319 ? 13.723 -19.800 -7.598 1.00 48.34 319 TRP A O 1
ATOM 2516 N N . VAL A 1 320 ? 14.974 -18.514 -8.963 1.00 49.44 320 VAL A N 1
ATOM 2517 C CA . VAL A 1 320 ? 14.583 -17.222 -8.368 1.00 49.44 320 VAL A CA 1
ATOM 2518 C C . VAL A 1 320 ? 13.741 -16.421 -9.347 1.00 49.44 320 VAL A C 1
ATOM 2520 O O . VAL A 1 320 ? 14.152 -16.212 -10.486 1.00 49.44 320 VAL A O 1
ATOM 2523 N N . VAL A 1 321 ? 12.588 -15.921 -8.897 1.00 48.78 321 VAL A N 1
ATOM 2524 C CA . VAL A 1 321 ? 11.733 -15.063 -9.723 1.00 48.78 321 VAL A CA 1
ATOM 2525 C C . VAL A 1 321 ? 12.307 -13.660 -9.799 1.00 48.78 321 VAL A C 1
ATOM 2527 O O . VAL A 1 321 ? 12.501 -12.984 -8.792 1.00 48.78 321 VAL A O 1
ATOM 2530 N N . ARG A 1 322 ? 12.550 -13.211 -11.0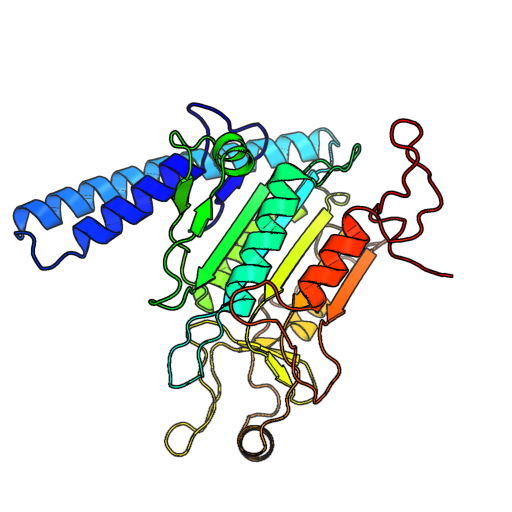18 1.00 53.19 322 ARG A N 1
ATOM 2531 C CA . ARG A 1 322 ? 12.851 -11.835 -11.370 1.00 53.19 322 ARG A CA 1
ATOM 2532 C C . ARG A 1 322 ? 11.641 -11.253 -12.092 1.00 53.19 322 ARG A C 1
ATOM 2534 O O . ARG A 1 322 ? 10.775 -11.990 -12.559 1.00 53.19 322 ARG A O 1
ATOM 2541 N N . THR A 1 323 ? 11.572 -9.929 -12.224 1.00 48.25 323 THR A N 1
ATOM 2542 C CA . THR A 1 323 ? 10.534 -9.315 -13.071 1.00 48.25 323 THR A CA 1
ATOM 2543 C C . THR A 1 323 ? 10.589 -9.877 -14.489 1.00 48.25 323 THR A C 1
ATOM 2545 O O . THR A 1 323 ? 9.545 -10.076 -15.093 1.00 48.25 323 THR A O 1
ATOM 2548 N N . ASP A 1 324 ? 11.791 -10.235 -14.961 1.00 48.34 324 ASP A N 1
ATOM 2549 C CA . ASP A 1 324 ? 12.013 -10.867 -16.256 1.00 48.34 324 ASP A CA 1
ATOM 2550 C C . ASP A 1 324 ? 11.772 -12.386 -16.317 1.00 48.34 324 ASP A C 1
ATOM 2552 O O . ASP A 1 324 ? 12.087 -13.014 -17.324 1.00 48.34 324 ASP A O 1
ATOM 2556 N N . SER A 1 325 ? 11.223 -13.000 -15.267 1.00 46.19 325 SER A N 1
ATOM 2557 C CA . SER A 1 325 ? 10.826 -14.413 -15.267 1.00 46.19 325 SER A CA 1
ATOM 2558 C C . SER A 1 325 ? 9.365 -14.637 -14.882 1.00 46.19 325 SER A C 1
ATOM 2560 O O . SER A 1 325 ? 8.947 -15.762 -14.619 1.00 46.19 325 SER A O 1
ATOM 2562 N N . LEU A 1 326 ? 8.557 -13.574 -14.899 1.00 54.00 326 LEU A N 1
ATOM 2563 C CA . LEU A 1 326 ? 7.105 -13.643 -14.727 1.00 54.00 326 LEU A CA 1
ATOM 2564 C C . LEU A 1 326 ? 6.356 -14.055 -16.015 1.00 54.00 326 LEU A C 1
ATOM 2566 O O . LEU A 1 326 ? 5.133 -13.944 -16.069 1.00 54.00 326 LEU A O 1
ATOM 2570 N N . TRP A 1 327 ? 7.053 -14.558 -17.040 1.00 45.50 327 TRP A N 1
ATOM 2571 C CA . TRP A 1 327 ? 6.471 -14.986 -18.318 1.00 45.50 327 TRP A CA 1
ATOM 2572 C C . TRP A 1 327 ? 6.730 -16.462 -18.650 1.00 45.50 327 TRP A C 1
ATOM 2574 O O . TRP A 1 327 ? 7.796 -17.005 -18.373 1.00 45.50 327 TRP A O 1
ATOM 2584 N N . SER A 1 328 ? 5.749 -17.088 -19.311 1.00 25.30 328 SER A N 1
ATOM 2585 C CA . SER A 1 328 ? 5.931 -18.252 -20.188 1.00 25.30 328 SER A CA 1
ATOM 2586 C C . SER A 1 328 ? 5.726 -17.807 -21.639 1.00 25.30 328 SER A C 1
ATOM 2588 O O . SER A 1 328 ? 4.750 -17.096 -21.895 1.00 25.30 328 SER A O 1
ATOM 2590 N N . ASP A 1 329 ? 6.588 -18.251 -22.557 1.00 31.31 329 ASP A N 1
ATOM 2591 C CA . ASP A 1 329 ? 6.338 -18.190 -24.010 1.00 31.31 329 ASP A CA 1
ATOM 2592 C C . ASP A 1 329 ? 5.046 -18.919 -24.425 1.00 31.31 329 ASP A C 1
ATOM 2594 O O . ASP A 1 329 ? 4.744 -19.991 -23.840 1.00 31.31 329 ASP A O 1
#

Mean predicted aligned error: 7.11 Å

Radius of gyration: 20.09 Å; Cα contacts (8 Å, |Δi|>4): 694; chains: 1; bounding box: 58×45×56 Å

Solvent-accessible surface area (backbone atoms only — not comparable to full-atom values): 16873 Å² total; per-residue (Å²): 136,60,59,45,38,44,58,95,32,51,65,98,55,18,44,30,55,38,52,49,48,27,54,54,24,45,54,48,34,67,38,80,88,52,54,74,67,57,22,52,50,23,42,54,53,19,54,52,30,44,55,55,35,54,53,51,51,51,52,50,51,53,49,53,43,50,36,23,76,70,71,48,34,32,22,31,36,39,37,31,8,28,8,28,47,40,89,84,48,80,68,40,63,23,20,33,37,26,29,49,53,53,51,49,41,56,70,72,66,64,77,39,96,76,36,39,75,37,38,39,28,54,30,23,18,58,36,83,90,73,46,58,46,68,33,52,56,73,51,18,55,68,32,39,43,94,40,76,55,39,72,43,72,54,44,60,29,30,46,69,51,47,37,57,38,49,51,55,48,44,54,62,23,37,52,24,56,77,8,33,33,38,39,39,41,19,23,55,26,38,36,62,106,50,58,28,40,45,28,22,63,25,37,73,58,53,102,89,36,69,60,43,39,48,26,33,22,54,62,55,22,56,60,35,38,65,48,43,54,23,30,32,36,43,36,42,36,43,28,22,19,32,61,57,71,69,52,75,76,49,48,58,90,71,48,45,48,44,76,39,73,76,68,98,54,68,81,56,94,63,70,49,72,48,80,47,64,43,30,53,85,66,28,72,52,60,52,54,90,89,30,40,22,48,46,48,50,51,48,49,45,28,56,63,59,61,33,73,30,99,48,67,40,88,90,73,80,39,34,43,44,46,89,92,27,78,67,81,136

Sequence (329 aa):
MALIWAESFKDDRAIAPHWLRVVETKKRAEDRSLSHAERGQALEEHEDAVAEYDALVSKAESYFENEANAGNPKTHALIIGVGRYQNGIKEVTTSVHGARTFAEWMLTKFYHPERPLASIEYLESSPDDLGDWIVEDPVASQMGLASPRATLPGEPATFENIENAFERWLKRSGFHLENAAFFYFSGHGVWKAKAFLLAEDAQLPDDNQQSAKNLIDIQQTEVNLFNAPPSIQCFFIDACQDIPLALLQNLAPNPGDALKKPANAPALAQRDAHLYFGSHIAQEAFGPENDAPFFTQELMACLEHRAAAEVLDENSDLWVVRTDSLWSD

pLDDT: mean 86.44, std 14.04, range [25.3, 98.56]

Foldseek 3Di:
DWWQAFPPQAAVLQLNVLVVQLVVLVVQLPDPVDDPVSNVVSVVSNVVSVVVNVVSLVVLLVVLLVCQVVVQAAEFEEFEAEQAAPAPDHGDQQSQQLSVLVLCCLQQPDDDPRYHHGTYTFAYDHDPVVAFDQDADSNCNNSNHPDGRDGHHGHAQFLVVVLVSVVSRLSSQQSHQPYAYEYEGGDAWEAQVAIWGAGRHWDADDPVRLATDRIERAVVLQVLCQQGDHQHYEAEAQYDHAHPPVRHVRYDNARHDHSHDHDPHPGDPHHHYDHDYQDDHNGGFADDVNHHTPSSVVVCVCQRFPQADPDQPPVPSTGHDDSVRPDDD

Secondary structure (DSSP, 8-state):
----EETT--GGG-HHHHHHHHHHHHHHHH-TTS-HHHHHHHHHHHHHHHHHHHHHHHHHHHHHHHHHHTT---EEEEEEEE---STTPPP-HHHHHHHHHHHHHHHHT---TTS-EEEEEEEEE--TTT-SEEE-HHHHHHTT-SSTTEEEPPPP--HHHHHHHHHHHHHHHTTSTT-EEEEEEEE-EEEESEEEEEEEEEE---SS--S-EEEEEHHHHHHHTTTSS-SEEEEEEEE--B--HHHHHHS-SS--B-SS-----PPPS--EEEEEESS-TT------TTS--HHHHHHHHIIIIISPPS-EETTTTEE---GGGS---

Nearest PDB structures (foldseek):
  4n84-assembly1_A  TM=8.934E-01  e=4.483E+00  Homo sapiens
  8eja-assembly1_B  TM=5.653E-01  e=2.666E+00  synthetic construct
  7exe-assembly1_A  TM=8.336E-01  e=6.339E+00  Mus musculus